Protein AF-A0A699ZJQ8-F1 (afdb_monomer_lite)

pLDDT: mean 82.77, std 17.45, range [32.41, 97.81]

Organism: Haematococcus lacustris (NCBI:txid44745)

Radius of gyration: 22.15 Å; chains: 1; bounding box: 78×39×48 Å

Sequence (218 aa):
MAQAPHQRPQRAAPWWLVHRSSVTLGTNDLALHVHRYLSTQFPYWNRRQGRDHIFLFTHDEGACWVPRVLTNAVWLTHWGRTELNHTSNTAFEGDNYNEDSKCSRMPDGWRHHITGHACYDPVKDLVVPSHKTIDQYSHSPLMGEAPKERDIFFFFRLKLSSQSAWQSGRGIRQAVYKLVQENNFKEKYNILVGDGGEVPGSYSELLSRSLFCLWQYC

Secondary structure (DSSP, 8-state):
--PPP---------SS--BTTBHHHHHHHHHHHHHHHHHHH-HHHHHHTTTT-EEEE-STTTTTTS-GGGTTSEEEESS----SS-----SSGGG-TT----BTTBTT-SGGGGTTS-S--TTT-EE------GGGGTT-GGGTPPPPP--BSEEEE---S-HHHHHTTTTHHHHHHHHHHHTTHHHHH-EEEE-TTTS-S-HHHHHHTBS---TT--

Foldseek 3Di:
DDDDDPDDPPPPDPPQPLPVQANLQSVQVVLVVVLVCCVPVHCVCVVQVALPPEDEFEQVLWQQSHFPSNVNHAYETQDWFFDQDDFDLDPDRNHGLNDQDADPVRNVGRNVRRHGGTSDDPVGYDNDARDDDVVLQCCPVVVVHDQDAQQAQAEDADDDDDPSVCRNPVCPLVVVVVVCVVVVCCVVPVYHRYHCVRDPDGNNVRVSNYPDDDGHSD

Structure (mmCIF, N/CA/C/O backbone):
data_AF-A0A699ZJQ8-F1
#
_entry.id   AF-A0A699ZJQ8-F1
#
loop_
_atom_site.group_PDB
_atom_site.id
_atom_site.type_symbol
_atom_site.label_atom_id
_atom_site.label_alt_id
_atom_site.label_comp_id
_atom_site.label_asym_id
_atom_site.label_entity_id
_atom_site.label_seq_id
_atom_site.pdbx_PDB_ins_code
_atom_site.Cartn_x
_atom_site.Cartn_y
_atom_site.Cartn_z
_atom_site.occupancy
_atom_site.B_iso_or_equiv
_atom_site.auth_seq_id
_atom_site.auth_comp_id
_atom_site.auth_asym_id
_atom_site.auth_atom_id
_atom_site.pdbx_PDB_model_num
ATOM 1 N N . MET A 1 1 ? 54.328 18.998 15.719 1.00 39.22 1 MET A N 1
ATOM 2 C CA . MET A 1 1 ? 53.396 17.852 15.776 1.00 39.22 1 MET A CA 1
ATOM 3 C C . MET A 1 1 ? 51.979 18.391 15.705 1.00 39.22 1 MET A C 1
ATOM 5 O O . MET A 1 1 ? 51.505 18.941 16.686 1.00 39.22 1 MET A O 1
ATOM 9 N N . ALA A 1 2 ? 51.336 18.295 14.546 1.00 33.16 2 ALA A N 1
ATOM 10 C CA . ALA A 1 2 ? 49.906 18.545 14.401 1.00 33.16 2 ALA A CA 1
ATOM 11 C C . ALA A 1 2 ? 49.344 17.346 13.634 1.00 33.16 2 ALA A C 1
ATOM 13 O O . ALA A 1 2 ? 49.696 17.131 12.476 1.00 33.16 2 ALA A O 1
ATOM 14 N N . GLN A 1 3 ? 48.587 16.498 14.328 1.00 33.25 3 GLN A N 1
ATOM 15 C CA . GLN A 1 3 ? 47.932 15.341 13.727 1.00 33.25 3 GLN A CA 1
ATOM 16 C C . GLN A 1 3 ? 46.825 15.843 12.798 1.00 33.25 3 GLN A C 1
ATOM 18 O O . GLN A 1 3 ? 45.945 16.593 13.220 1.00 33.25 3 GLN A O 1
ATOM 23 N N . ALA A 1 4 ? 46.892 15.442 11.529 1.00 35.22 4 ALA A N 1
ATOM 24 C CA . ALA A 1 4 ? 45.813 15.656 10.577 1.00 35.22 4 ALA A CA 1
ATOM 25 C C . ALA A 1 4 ? 44.532 14.966 11.088 1.00 35.22 4 ALA A C 1
ATOM 27 O O . ALA A 1 4 ? 44.616 13.871 11.655 1.00 35.22 4 ALA A O 1
ATOM 28 N N . PRO A 1 5 ? 43.347 15.572 10.909 1.00 36.81 5 PRO A N 1
ATOM 29 C CA . PRO A 1 5 ? 42.112 14.986 11.397 1.00 36.81 5 PRO A CA 1
ATOM 30 C C . PRO A 1 5 ? 41.838 13.676 10.656 1.00 36.81 5 PRO A C 1
ATOM 32 O O . PRO A 1 5 ? 41.757 13.643 9.428 1.00 36.81 5 PRO A O 1
ATOM 35 N N . HIS A 1 6 ? 41.684 12.595 11.422 1.00 36.00 6 HIS A N 1
ATOM 36 C CA . HIS A 1 6 ? 41.215 11.304 10.933 1.00 36.00 6 HIS A CA 1
ATOM 37 C C . HIS A 1 6 ? 39.873 11.493 10.213 1.00 36.00 6 HIS A C 1
ATOM 39 O O . HIS A 1 6 ? 38.826 11.660 10.844 1.00 36.00 6 HIS A O 1
ATOM 45 N N . GLN A 1 7 ? 39.892 11.451 8.880 1.00 37.19 7 GLN A N 1
ATOM 46 C CA . GLN A 1 7 ? 38.678 11.256 8.100 1.00 37.19 7 GLN A CA 1
ATOM 47 C C . GLN A 1 7 ? 38.104 9.896 8.495 1.00 37.19 7 GLN A C 1
ATOM 49 O O . GLN A 1 7 ? 38.732 8.856 8.290 1.00 37.19 7 GLN A O 1
ATOM 54 N N . ARG A 1 8 ? 36.916 9.899 9.112 1.00 34.03 8 ARG A N 1
ATOM 55 C CA . ARG A 1 8 ? 36.165 8.658 9.319 1.00 34.03 8 ARG A CA 1
ATOM 56 C C . ARG A 1 8 ? 35.933 8.036 7.942 1.00 34.03 8 ARG A C 1
ATOM 58 O O . ARG A 1 8 ? 35.509 8.766 7.043 1.00 34.03 8 ARG A O 1
ATOM 65 N N . PRO A 1 9 ? 36.164 6.725 7.770 1.00 32.41 9 PRO A N 1
ATOM 66 C CA . PRO A 1 9 ? 35.836 6.069 6.520 1.00 32.41 9 PRO A CA 1
ATOM 67 C C . PRO A 1 9 ? 34.355 6.315 6.246 1.00 32.41 9 PRO A C 1
ATOM 69 O O . PRO A 1 9 ? 33.504 6.068 7.109 1.00 32.41 9 PRO A O 1
ATOM 72 N N . GLN A 1 10 ? 34.060 6.861 5.065 1.00 36.25 10 GLN A N 1
ATOM 73 C CA . GLN A 1 10 ? 32.706 6.900 4.539 1.00 36.25 10 GLN A CA 1
ATOM 74 C C . GLN A 1 10 ? 32.213 5.455 4.562 1.00 36.25 10 GLN A C 1
ATOM 76 O O . GLN A 1 10 ? 32.699 4.618 3.805 1.00 36.25 10 GLN A O 1
ATOM 81 N N . ARG A 1 11 ? 31.313 5.129 5.496 1.00 35.31 11 ARG A N 1
ATOM 82 C CA . ARG A 1 11 ? 30.626 3.841 5.463 1.00 35.31 11 ARG A CA 1
ATOM 83 C C . ARG A 1 11 ? 29.941 3.796 4.106 1.00 35.31 11 ARG A C 1
ATOM 85 O O . ARG A 1 11 ? 29.079 4.638 3.852 1.00 35.31 11 ARG A O 1
ATOM 92 N N . ALA A 1 12 ? 30.382 2.882 3.245 1.00 35.94 12 ALA A N 1
ATOM 93 C CA . ALA A 1 12 ? 29.710 2.582 1.996 1.00 35.94 12 ALA A CA 1
ATOM 94 C C . ALA A 1 12 ? 28.224 2.425 2.325 1.00 35.94 12 ALA A C 1
ATOM 96 O O . ALA A 1 12 ? 27.852 1.576 3.141 1.00 35.94 12 ALA A O 1
ATOM 97 N N . ALA A 1 13 ? 27.400 3.326 1.791 1.00 39.00 13 ALA A N 1
ATOM 98 C CA . ALA A 1 13 ? 25.965 3.170 1.896 1.00 39.00 13 ALA A CA 1
ATOM 99 C C . ALA A 1 13 ? 25.627 1.794 1.297 1.00 39.00 13 ALA A C 1
ATOM 101 O O . ALA A 1 13 ? 26.216 1.428 0.273 1.00 39.00 13 ALA A O 1
ATOM 102 N N . PRO A 1 14 ? 24.755 1.002 1.936 1.00 42.53 14 PRO A N 1
ATOM 103 C CA . PRO A 1 14 ? 24.331 -0.259 1.358 1.00 42.53 14 PRO A CA 1
ATOM 104 C C . PRO A 1 14 ? 23.761 -0.022 -0.048 1.00 42.53 14 PRO A C 1
ATOM 106 O O . PRO A 1 14 ? 23.295 1.067 -0.371 1.00 42.53 14 PRO A O 1
ATOM 109 N N . TRP A 1 15 ? 23.840 -1.048 -0.889 1.00 48.53 15 TRP A N 1
ATOM 110 C CA . TRP A 1 15 ? 23.564 -1.067 -2.335 1.00 48.53 15 TRP A CA 1
ATOM 111 C C . TRP A 1 15 ? 22.165 -0.580 -2.767 1.00 48.53 15 TRP A C 1
ATOM 113 O O . TRP A 1 15 ? 21.882 -0.516 -3.961 1.00 48.53 15 TRP A O 1
ATOM 123 N N . TRP A 1 16 ? 21.301 -0.200 -1.828 1.00 47.84 16 TRP A N 1
ATOM 124 C CA . TRP A 1 16 ? 20.111 0.598 -2.073 1.00 47.84 16 TRP A CA 1
ATOM 125 C C . TRP A 1 16 ? 20.448 2.079 -1.847 1.00 47.84 16 TRP A C 1
ATOM 127 O O . TRP A 1 16 ? 20.499 2.583 -0.724 1.00 47.84 16 TRP A O 1
ATOM 137 N N . LEU A 1 17 ? 20.696 2.797 -2.943 1.00 48.03 17 LEU A N 1
ATOM 138 C CA . LEU A 1 17 ? 20.774 4.255 -2.950 1.00 48.03 17 LEU A CA 1
ATOM 139 C C . LEU A 1 17 ? 19.415 4.814 -2.513 1.00 48.03 17 LEU A C 1
ATOM 141 O O . LEU A 1 17 ? 18.541 5.073 -3.336 1.00 48.03 17 LEU A O 1
ATOM 145 N N . VAL A 1 18 ? 19.226 5.010 -1.207 1.00 48.75 18 VAL A N 1
ATOM 146 C CA . VAL A 1 18 ? 18.176 5.903 -0.723 1.00 48.75 18 VAL A CA 1
ATOM 147 C C . VAL A 1 18 ? 18.586 7.282 -1.210 1.00 48.75 18 VAL A C 1
ATOM 149 O O . VAL A 1 18 ? 19.486 7.913 -0.646 1.00 48.75 18 VAL A O 1
ATOM 152 N N . HIS A 1 19 ? 17.972 7.733 -2.300 1.00 52.81 19 HIS A N 1
ATOM 153 C CA . HIS A 1 19 ? 17.977 9.143 -2.632 1.00 52.81 19 HIS A CA 1
ATOM 154 C C . HIS A 1 19 ? 17.412 9.855 -1.410 1.00 52.81 19 HIS A C 1
ATOM 156 O O . HIS A 1 19 ? 16.229 9.740 -1.116 1.00 52.81 19 HIS A O 1
ATOM 162 N N . ARG A 1 20 ? 18.287 10.513 -0.634 1.00 51.66 20 ARG A N 1
ATOM 163 C CA . ARG A 1 20 ? 17.938 11.054 0.692 1.00 51.66 20 ARG A CA 1
ATOM 164 C C . ARG A 1 20 ? 16.746 12.015 0.658 1.00 51.66 20 ARG A C 1
ATOM 166 O O . ARG A 1 20 ? 16.171 12.266 1.707 1.00 51.66 20 ARG A O 1
ATOM 173 N N . SER A 1 21 ? 16.409 12.541 -0.518 1.00 63.09 21 SER A N 1
ATOM 174 C CA . SER A 1 21 ? 15.273 13.425 -0.759 1.00 63.09 21 SER A CA 1
ATOM 175 C C . SER A 1 21 ? 14.013 12.732 -1.299 1.00 63.09 21 SER A C 1
ATOM 177 O O . SER A 1 21 ? 12.948 13.310 -1.165 1.00 63.09 21 SER A O 1
ATOM 179 N N . SER A 1 22 ? 14.092 11.534 -1.898 1.00 81.81 22 SER A N 1
ATOM 180 C CA . SER A 1 22 ? 12.931 10.850 -2.499 1.00 81.81 22 SER A CA 1
ATOM 181 C C . SER A 1 22 ? 13.040 9.325 -2.380 1.00 81.81 22 SER A C 1
ATOM 183 O O . SER A 1 22 ? 13.855 8.674 -3.044 1.00 81.81 22 SER A O 1
ATOM 185 N N . VAL A 1 23 ? 12.182 8.753 -1.534 1.00 85.06 23 VAL A N 1
ATOM 186 C CA . VAL A 1 23 ? 12.020 7.306 -1.324 1.00 85.06 23 VAL A CA 1
ATOM 187 C C . VAL A 1 23 ? 11.413 6.656 -2.566 1.00 85.06 23 VAL A C 1
ATOM 189 O O . VAL A 1 23 ? 11.835 5.568 -2.970 1.00 85.06 23 VAL A O 1
ATOM 192 N N . THR A 1 24 ? 10.468 7.335 -3.216 1.00 89.06 24 THR A N 1
ATOM 193 C CA . THR A 1 24 ? 9.776 6.835 -4.410 1.00 89.06 24 THR A CA 1
ATOM 194 C C . THR A 1 24 ? 10.710 6.688 -5.602 1.00 89.06 24 THR A C 1
ATOM 196 O O . THR A 1 24 ? 10.707 5.629 -6.229 1.00 89.06 24 THR A O 1
ATOM 199 N N . LEU A 1 25 ? 11.587 7.664 -5.862 1.00 89.38 25 LEU A N 1
ATOM 200 C CA . LEU A 1 25 ? 12.603 7.554 -6.913 1.00 89.38 25 LEU A CA 1
ATOM 201 C C . LEU A 1 25 ? 13.544 6.372 -6.653 1.00 89.38 25 LEU A C 1
ATOM 203 O O . LEU A 1 25 ? 13.761 5.550 -7.543 1.00 89.38 25 LEU A O 1
ATOM 207 N N . GLY A 1 26 ? 14.084 6.254 -5.433 1.00 88.06 26 GLY A N 1
ATOM 208 C CA . GLY A 1 26 ? 15.000 5.161 -5.084 1.00 88.06 26 GLY A CA 1
ATOM 209 C C . GLY A 1 26 ? 14.352 3.780 -5.238 1.00 88.06 26 GLY A C 1
ATOM 210 O O . GLY A 1 26 ? 14.961 2.850 -5.769 1.00 88.06 26 GLY A O 1
ATOM 211 N N . THR A 1 27 ? 13.088 3.656 -4.833 1.00 88.94 27 THR A N 1
ATOM 212 C CA . THR A 1 27 ? 12.343 2.395 -4.938 1.00 88.94 27 THR A CA 1
ATOM 213 C C . THR A 1 27 ? 11.938 2.089 -6.385 1.00 88.94 27 THR A C 1
ATOM 215 O O . THR A 1 27 ? 11.961 0.928 -6.798 1.00 88.94 27 THR A O 1
ATOM 218 N N . ASN A 1 28 ? 11.638 3.110 -7.193 1.00 92.38 28 ASN A N 1
ATOM 219 C CA . ASN A 1 28 ? 11.398 2.963 -8.627 1.00 92.38 28 ASN A CA 1
ATOM 220 C C . ASN A 1 28 ? 12.660 2.474 -9.366 1.00 92.38 28 ASN A C 1
ATOM 222 O O . ASN A 1 28 ? 12.579 1.507 -10.124 1.00 92.38 28 ASN A O 1
ATOM 226 N N . ASP A 1 29 ? 13.834 3.056 -9.084 1.00 91.31 29 ASP A N 1
ATOM 227 C CA . ASP A 1 29 ? 15.117 2.593 -9.641 1.00 91.31 29 ASP A CA 1
ATOM 228 C C . ASP A 1 29 ? 15.393 1.134 -9.256 1.00 91.31 29 ASP A C 1
ATOM 230 O O . ASP A 1 29 ? 15.749 0.323 -10.114 1.00 91.31 29 ASP A O 1
ATOM 234 N N . LEU A 1 30 ? 15.157 0.752 -7.996 1.00 91.69 30 LEU A N 1
ATOM 235 C CA . LEU A 1 30 ? 15.266 -0.644 -7.568 1.00 91.69 30 LEU A CA 1
ATOM 236 C C . LEU A 1 30 ? 14.326 -1.560 -8.369 1.00 91.69 30 LEU A C 1
ATOM 238 O O . LEU A 1 30 ? 14.759 -2.596 -8.873 1.00 91.69 30 LEU A O 1
ATOM 242 N N . ALA A 1 31 ? 13.060 -1.176 -8.535 1.00 94.38 31 ALA A N 1
ATOM 243 C CA . ALA A 1 31 ? 12.077 -1.952 -9.287 1.00 94.38 31 ALA A CA 1
ATOM 244 C C . ALA A 1 31 ? 12.478 -2.131 -10.766 1.00 94.38 31 ALA A C 1
ATOM 246 O O . ALA A 1 31 ? 12.353 -3.229 -11.316 1.00 94.38 31 ALA A O 1
ATOM 247 N N . LEU A 1 32 ? 13.034 -1.093 -11.399 1.00 94.94 32 LEU A N 1
ATOM 248 C CA . LEU A 1 32 ? 13.572 -1.164 -12.761 1.00 94.94 32 LEU A CA 1
ATOM 249 C C . LEU A 1 32 ? 14.774 -2.115 -12.866 1.00 94.94 32 LEU A C 1
ATOM 251 O O . LEU A 1 32 ? 14.885 -2.868 -13.839 1.00 94.94 32 LEU A O 1
ATOM 255 N N . HIS A 1 33 ? 15.656 -2.136 -11.864 1.00 94.38 33 HIS A N 1
ATOM 256 C CA . HIS A 1 33 ? 16.754 -3.103 -11.809 1.00 94.38 33 HIS A CA 1
ATOM 257 C C . HIS A 1 33 ? 16.270 -4.532 -11.627 1.00 94.38 33 HIS A C 1
ATOM 259 O O . HIS A 1 33 ? 16.769 -5.423 -12.311 1.00 94.38 33 HIS A O 1
ATOM 265 N N . VAL A 1 34 ? 15.299 -4.751 -10.738 1.00 95.31 34 VAL A N 1
ATOM 266 C CA . VAL A 1 34 ? 14.683 -6.065 -10.530 1.00 95.31 34 VAL A CA 1
ATOM 267 C C . VAL A 1 34 ? 14.063 -6.551 -11.837 1.00 95.31 34 VAL A C 1
ATOM 269 O O . VAL A 1 34 ? 14.366 -7.659 -12.271 1.00 95.31 34 VAL A O 1
ATOM 272 N N . HIS A 1 35 ? 13.294 -5.705 -12.528 1.00 96.31 35 HIS A N 1
ATOM 273 C CA . HIS A 1 35 ? 12.761 -6.011 -13.855 1.00 96.31 35 HIS A CA 1
ATOM 274 C C . HIS A 1 35 ? 13.865 -6.409 -14.848 1.00 96.31 35 HIS A C 1
ATOM 276 O O . HIS A 1 35 ? 13.773 -7.447 -15.507 1.00 96.31 35 HIS A O 1
ATOM 282 N N . ARG A 1 36 ? 14.937 -5.611 -14.953 1.00 96.12 36 ARG A N 1
ATOM 283 C CA . ARG A 1 36 ? 16.067 -5.897 -15.851 1.00 96.12 36 ARG A CA 1
ATOM 284 C C . ARG A 1 36 ? 16.756 -7.215 -15.500 1.00 96.12 36 ARG A C 1
ATOM 286 O O . ARG A 1 36 ? 17.111 -7.981 -16.390 1.00 96.12 36 ARG A O 1
ATOM 293 N N . TYR A 1 37 ? 16.960 -7.488 -14.220 1.00 96.06 37 TYR A N 1
ATOM 294 C CA . TYR A 1 37 ? 17.565 -8.731 -13.763 1.00 96.06 37 TYR A CA 1
ATOM 295 C C . TYR A 1 37 ? 16.671 -9.930 -14.104 1.00 96.06 37 TYR A C 1
ATOM 297 O O . TYR A 1 37 ? 17.129 -10.865 -14.754 1.00 96.06 37 TYR A O 1
ATOM 305 N N . LEU A 1 38 ? 15.375 -9.863 -13.782 1.00 95.69 38 LEU A N 1
ATOM 306 C CA . LEU A 1 38 ? 14.412 -10.928 -14.078 1.00 95.69 38 LEU A CA 1
ATOM 307 C C . LEU A 1 38 ? 14.288 -11.208 -15.579 1.00 95.69 38 LEU A C 1
ATOM 309 O O . LEU A 1 38 ? 14.292 -12.365 -15.983 1.00 95.69 38 LEU A O 1
ATOM 313 N N . SER A 1 39 ? 14.222 -10.159 -16.401 1.00 96.31 39 SER A N 1
ATOM 314 C CA . SER A 1 39 ? 14.096 -10.271 -17.861 1.00 96.31 39 SER A CA 1
ATOM 315 C C . SER A 1 39 ? 15.370 -10.726 -18.577 1.00 96.31 39 SER A C 1
ATOM 317 O O . SER A 1 39 ? 15.282 -11.191 -19.712 1.00 96.31 39 SER A O 1
ATOM 319 N N . THR A 1 40 ? 16.546 -10.614 -17.952 1.00 97.31 40 THR A N 1
ATOM 320 C CA . THR A 1 40 ? 17.822 -11.015 -18.575 1.00 97.31 40 THR A CA 1
ATOM 321 C C . THR A 1 40 ? 18.373 -12.331 -18.044 1.00 97.31 40 THR A C 1
ATOM 323 O O . THR A 1 40 ? 19.006 -13.059 -18.801 1.00 97.31 40 THR A O 1
ATOM 326 N N . GLN A 1 41 ? 18.149 -12.646 -16.767 1.00 97.62 41 GLN A N 1
ATOM 327 C CA . GLN A 1 41 ? 18.721 -13.834 -16.126 1.00 97.62 41 GLN A CA 1
ATOM 328 C C . GLN A 1 41 ? 17.784 -15.040 -16.151 1.00 97.62 41 GLN A C 1
ATOM 330 O O . GLN A 1 41 ? 18.252 -16.175 -16.087 1.00 97.62 41 GLN A O 1
ATOM 335 N N . PHE A 1 42 ? 16.469 -14.820 -16.253 1.00 95.38 42 PHE A N 1
ATOM 336 C CA . PHE A 1 42 ? 15.480 -15.891 -16.196 1.00 95.38 42 PHE A CA 1
ATOM 337 C C . PHE A 1 42 ? 14.501 -15.826 -17.374 1.00 95.38 42 PHE A C 1
ATOM 339 O O . PHE A 1 42 ? 14.116 -14.746 -17.821 1.00 95.38 42 PHE A O 1
ATOM 346 N N . PRO A 1 43 ? 14.018 -16.979 -17.868 1.00 95.12 43 PRO A N 1
ATOM 347 C CA . PRO A 1 43 ? 13.079 -17.006 -18.987 1.00 95.12 43 PRO A CA 1
ATOM 348 C C . PRO A 1 43 ? 11.652 -16.617 -18.574 1.00 95.12 43 PRO A C 1
ATOM 350 O O . PRO A 1 43 ? 10.822 -16.311 -19.430 1.00 95.12 43 PRO A O 1
ATOM 353 N N . TYR A 1 44 ? 11.337 -16.660 -17.276 1.00 94.00 44 TYR A N 1
ATOM 354 C CA . TYR A 1 44 ? 9.965 -16.580 -16.772 1.00 94.00 44 TYR A CA 1
ATOM 355 C C . TYR A 1 44 ? 9.309 -15.238 -17.077 1.00 94.00 44 TYR A C 1
ATOM 357 O O . TYR A 1 44 ? 8.181 -15.219 -17.572 1.00 94.00 44 TYR A O 1
ATOM 365 N N . TRP A 1 45 ? 10.038 -14.136 -16.873 1.00 96.12 45 TRP A N 1
ATOM 366 C CA . TRP A 1 45 ? 9.528 -12.806 -17.182 1.00 96.12 45 TRP A CA 1
ATOM 367 C C . TRP A 1 45 ? 9.139 -12.696 -18.656 1.00 96.12 45 TRP A C 1
ATOM 369 O O . TRP A 1 45 ? 7.990 -12.400 -18.968 1.00 96.12 45 TRP A O 1
ATOM 379 N N . ASN A 1 46 ? 10.060 -13.016 -19.570 1.00 95.75 46 ASN A N 1
ATOM 380 C CA . ASN A 1 46 ? 9.836 -12.873 -21.013 1.00 95.75 46 ASN A CA 1
ATOM 381 C C . ASN A 1 46 ? 8.773 -13.842 -21.549 1.00 95.75 46 ASN A C 1
ATOM 383 O O . ASN A 1 46 ? 8.057 -13.505 -22.489 1.00 95.75 46 ASN A O 1
ATOM 387 N N . ARG A 1 47 ? 8.610 -15.019 -20.930 1.00 96.38 47 ARG A N 1
ATOM 388 C CA . ARG A 1 47 ? 7.608 -16.024 -21.321 1.00 96.38 47 ARG A CA 1
ATOM 389 C C . ARG A 1 47 ? 6.172 -15.508 -21.208 1.00 96.38 47 ARG A C 1
ATOM 391 O O . ARG A 1 47 ? 5.327 -15.875 -22.022 1.00 96.38 47 ARG A O 1
ATOM 398 N N . ARG A 1 48 ? 5.868 -14.714 -20.177 1.00 96.19 48 ARG A N 1
ATOM 399 C CA . ARG A 1 48 ? 4.505 -14.215 -19.894 1.00 96.19 48 ARG A CA 1
ATOM 400 C C . ARG A 1 48 ? 4.420 -12.698 -19.766 1.00 96.19 48 ARG A C 1
ATOM 402 O O . ARG A 1 48 ? 3.353 -12.185 -19.438 1.00 96.19 48 ARG A O 1
ATOM 409 N N . GLN A 1 49 ? 5.512 -11.994 -20.047 1.00 95.62 49 GLN A N 1
ATOM 410 C CA . GLN A 1 49 ? 5.654 -10.547 -19.884 1.00 95.62 49 GLN A CA 1
ATOM 411 C C . GLN A 1 49 ? 5.255 -10.080 -18.476 1.00 95.62 49 GLN A C 1
ATOM 413 O O . GLN A 1 49 ? 4.567 -9.077 -18.335 1.00 95.62 49 GLN A O 1
ATOM 418 N N . GLY A 1 50 ? 5.619 -10.851 -17.448 1.00 95.69 50 GLY A N 1
ATOM 419 C CA . GLY A 1 50 ? 5.335 -10.528 -16.047 1.00 95.69 50 GLY A CA 1
ATOM 420 C C . GLY A 1 50 ? 3.957 -10.939 -15.516 1.00 95.69 50 GLY A C 1
ATOM 421 O O . GLY A 1 50 ? 3.764 -10.871 -14.310 1.00 95.69 50 GLY A O 1
ATOM 422 N N . ARG A 1 51 ? 3.016 -11.432 -16.341 1.00 96.38 51 ARG A N 1
ATOM 423 C CA . ARG A 1 51 ? 1.655 -11.810 -15.877 1.00 96.38 51 ARG A CA 1
ATOM 424 C C . ARG A 1 51 ? 1.605 -12.929 -14.831 1.00 96.38 51 ARG A C 1
ATOM 426 O O . ARG A 1 51 ? 0.587 -13.112 -14.179 1.00 96.38 51 ARG A O 1
ATOM 433 N N . ASP A 1 52 ? 2.674 -13.708 -14.715 1.00 95.88 52 ASP A N 1
ATOM 434 C CA . ASP A 1 52 ? 2.860 -14.767 -13.718 1.00 95.88 52 ASP A CA 1
ATOM 435 C C . ASP A 1 52 ? 3.728 -14.325 -12.524 1.00 95.88 52 ASP A C 1
ATOM 437 O O . ASP A 1 52 ? 4.141 -15.162 -11.726 1.00 95.88 52 ASP A O 1
ATOM 441 N N . HIS A 1 53 ? 4.015 -13.026 -12.397 1.00 97.12 53 HIS A N 1
ATOM 442 C CA . HIS A 1 53 ? 4.801 -12.456 -11.305 1.00 97.12 53 HIS A CA 1
ATOM 443 C C . HIS A 1 53 ? 3.914 -11.630 -10.372 1.00 97.12 53 HIS A C 1
ATOM 445 O O . HIS A 1 53 ? 2.976 -10.963 -10.811 1.00 97.12 53 HIS A O 1
ATOM 451 N N . ILE A 1 54 ? 4.249 -11.660 -9.082 1.00 97.12 54 ILE A N 1
ATOM 452 C CA . ILE A 1 54 ? 3.559 -10.922 -8.025 1.00 97.12 54 ILE A CA 1
ATOM 453 C C . ILE A 1 54 ? 4.564 -9.978 -7.365 1.00 97.12 54 ILE A C 1
ATOM 455 O O . ILE A 1 54 ? 5.663 -10.401 -7.007 1.00 97.12 54 ILE A O 1
ATOM 459 N N . PHE A 1 55 ? 4.181 -8.716 -7.184 1.00 95.88 55 PHE A N 1
ATOM 460 C CA . PHE A 1 55 ? 4.969 -7.719 -6.456 1.00 95.88 55 PHE A CA 1
ATOM 461 C C . PHE A 1 55 ? 4.171 -7.143 -5.296 1.00 95.88 55 PHE A C 1
ATOM 463 O O . PHE A 1 55 ? 2.962 -6.952 -5.398 1.00 95.88 55 PHE A O 1
ATOM 470 N N . LEU A 1 56 ? 4.867 -6.834 -4.204 1.00 93.00 56 LEU A N 1
ATOM 471 C CA . LEU A 1 56 ? 4.294 -6.170 -3.041 1.00 93.00 56 LEU A CA 1
ATOM 472 C C . LEU A 1 56 ? 4.644 -4.679 -3.066 1.00 93.00 56 LEU A C 1
ATOM 474 O O . LEU A 1 56 ? 5.820 -4.318 -3.032 1.00 93.00 56 LEU A O 1
ATOM 478 N N . PHE A 1 57 ? 3.621 -3.827 -3.080 1.00 91.88 57 PHE A N 1
ATOM 479 C CA . PHE A 1 57 ? 3.747 -2.372 -3.101 1.00 91.88 57 PHE A CA 1
ATOM 480 C C . PHE A 1 57 ? 2.889 -1.740 -2.000 1.00 91.88 57 PHE A C 1
ATOM 482 O O . PHE A 1 57 ? 1.711 -1.427 -2.186 1.00 91.88 57 PHE A O 1
ATOM 489 N N . THR A 1 58 ? 3.514 -1.551 -0.838 1.00 86.62 58 THR A N 1
ATOM 490 C CA . THR A 1 58 ? 2.885 -1.075 0.410 1.00 86.62 58 THR A CA 1
ATOM 491 C C . THR A 1 58 ? 3.390 0.299 0.853 1.00 86.62 58 THR A C 1
ATOM 493 O O . THR A 1 58 ? 3.333 0.629 2.036 1.00 86.62 58 THR A O 1
ATOM 496 N N . HIS A 1 59 ? 3.931 1.082 -0.080 1.00 87.94 59 HIS A N 1
ATOM 497 C CA . HIS A 1 59 ? 4.159 2.521 0.101 1.00 87.94 59 HIS A CA 1
ATOM 498 C C . HIS A 1 59 ? 2.865 3.202 0.559 1.00 87.94 59 HIS A C 1
ATOM 500 O O . HIS A 1 59 ? 1.814 2.680 0.235 1.00 87.94 59 HIS A O 1
ATOM 506 N N . ASP A 1 60 ? 2.875 4.341 1.248 1.00 82.44 60 ASP A N 1
ATOM 507 C CA . ASP A 1 60 ? 1.649 4.939 1.813 1.00 82.44 60 ASP A CA 1
ATOM 508 C C . ASP A 1 60 ? 0.534 5.191 0.767 1.00 82.44 60 ASP A C 1
ATOM 510 O O . ASP A 1 60 ? -0.642 4.929 1.031 1.00 82.44 60 ASP A O 1
ATOM 514 N N . GLU A 1 61 ? 0.929 5.581 -0.446 1.00 88.06 61 GLU A N 1
ATOM 515 C CA . GLU A 1 61 ? 0.103 5.744 -1.645 1.00 88.06 61 GLU A CA 1
ATOM 516 C C . GLU A 1 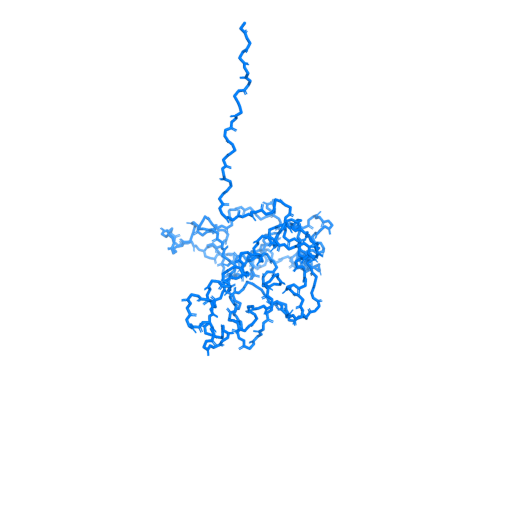61 ? 0.163 4.543 -2.611 1.00 88.06 61 GLU A C 1
ATOM 518 O O . GLU A 1 61 ? -0.220 4.630 -3.775 1.00 88.06 61 GLU A O 1
ATOM 523 N N . GLY A 1 62 ? 0.502 3.355 -2.118 1.00 90.25 62 GLY A N 1
ATOM 524 C CA . GLY A 1 62 ? 0.282 2.068 -2.789 1.00 90.25 62 GLY A CA 1
ATOM 525 C C . GLY A 1 62 ? 1.182 1.883 -4.003 1.00 90.25 62 GLY A C 1
ATOM 526 O O . GLY A 1 62 ? 2.372 2.187 -3.938 1.00 90.25 62 GLY A O 1
ATOM 527 N N . ALA A 1 63 ? 0.632 1.387 -5.112 1.00 94.06 63 ALA A N 1
ATOM 528 C CA . ALA A 1 63 ? 1.391 1.134 -6.339 1.00 94.06 63 ALA A CA 1
ATOM 529 C C . ALA A 1 63 ? 1.440 2.328 -7.324 1.00 94.06 63 ALA A C 1
ATOM 531 O O . ALA A 1 63 ? 1.832 2.163 -8.476 1.00 94.06 63 ALA A O 1
ATOM 532 N N . CYS A 1 64 ? 1.098 3.551 -6.896 1.00 93.25 64 CYS A N 1
ATOM 533 C CA . CYS A 1 64 ? 1.098 4.730 -7.778 1.00 93.25 64 CYS A CA 1
ATOM 534 C C . CYS A 1 64 ? 2.479 5.091 -8.365 1.00 93.25 64 CYS A C 1
ATOM 536 O O . CYS A 1 64 ? 2.561 5.679 -9.434 1.00 93.25 64 CYS A O 1
ATOM 538 N N . TRP A 1 65 ? 3.578 4.768 -7.685 1.00 92.94 65 TRP A N 1
ATOM 539 C CA .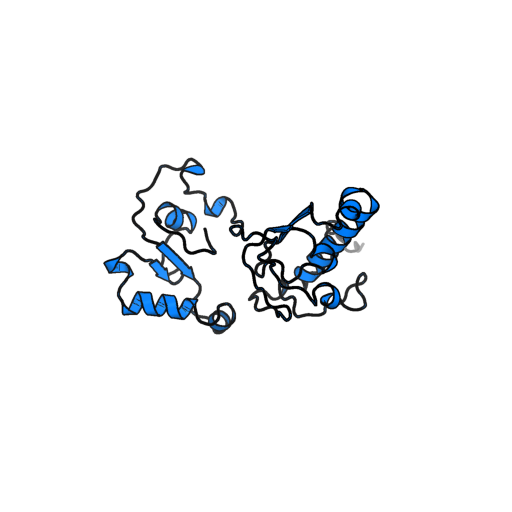 TRP A 1 65 ? 4.946 5.091 -8.127 1.00 92.94 65 TRP A CA 1
ATOM 540 C C . TRP A 1 65 ? 5.630 3.923 -8.858 1.00 92.94 65 TRP A C 1
ATOM 542 O O . TRP A 1 65 ? 6.821 3.996 -9.175 1.00 92.94 65 TRP A O 1
ATOM 552 N N . VAL A 1 66 ? 4.918 2.818 -9.088 1.00 94.50 66 VAL A N 1
ATOM 553 C CA . VAL A 1 66 ? 5.479 1.611 -9.707 1.00 94.50 66 VAL A CA 1
ATOM 554 C C . VAL A 1 66 ? 5.822 1.898 -11.167 1.00 94.50 66 VAL A C 1
ATOM 556 O O . VAL A 1 66 ? 5.044 2.545 -11.853 1.00 94.50 66 VAL A O 1
ATOM 559 N N . PRO A 1 67 ? 6.974 1.451 -11.691 1.00 95.50 67 PRO A N 1
ATOM 560 C CA . PRO A 1 67 ? 7.305 1.701 -13.086 1.00 95.50 67 PRO A CA 1
ATOM 561 C C . PRO A 1 67 ? 6.384 0.915 -14.030 1.00 95.50 67 PRO A C 1
ATOM 563 O O . PRO A 1 67 ? 6.122 -0.272 -13.826 1.00 95.50 67 PRO A O 1
ATOM 566 N N . ARG A 1 68 ? 5.990 1.544 -15.143 1.00 95.81 68 ARG A N 1
ATOM 567 C CA . ARG A 1 68 ? 5.083 1.001 -16.166 1.00 95.81 68 ARG A CA 1
ATOM 568 C C . ARG A 1 68 ? 5.514 -0.368 -16.696 1.00 95.81 68 ARG A C 1
ATOM 570 O O . ARG A 1 68 ? 4.676 -1.167 -17.082 1.00 95.81 68 ARG A O 1
ATOM 577 N N . VAL A 1 69 ? 6.812 -0.673 -16.699 1.00 96.31 69 VAL A N 1
ATOM 578 C CA . VAL A 1 69 ? 7.316 -1.989 -17.136 1.00 96.31 69 VAL A CA 1
ATOM 579 C C . VAL A 1 69 ? 6.791 -3.149 -16.280 1.00 96.31 69 VAL A C 1
ATOM 581 O O . VAL A 1 69 ? 6.813 -4.287 -16.733 1.00 96.31 69 VAL A O 1
ATOM 584 N N . LEU A 1 70 ? 6.299 -2.875 -15.068 1.00 97.12 70 LEU A N 1
ATOM 585 C CA . LEU A 1 70 ? 5.738 -3.864 -14.147 1.00 97.12 70 LEU A CA 1
ATOM 586 C C . LEU A 1 70 ? 4.202 -3.931 -14.171 1.00 97.12 70 LEU A C 1
ATOM 588 O O . LEU A 1 70 ? 3.632 -4.689 -13.390 1.00 97.12 70 LEU A O 1
ATOM 592 N N . THR A 1 71 ? 3.512 -3.189 -15.045 1.00 96.06 71 THR A N 1
ATOM 593 C CA . THR A 1 71 ? 2.034 -3.127 -15.053 1.00 96.06 71 THR A CA 1
ATOM 594 C C . THR A 1 71 ? 1.362 -4.441 -15.401 1.00 96.06 71 THR A C 1
ATOM 596 O O . THR A 1 71 ? 0.250 -4.680 -14.952 1.00 96.06 71 THR A O 1
ATOM 599 N N . ASN A 1 72 ? 2.025 -5.321 -16.149 1.00 96.38 72 ASN A N 1
ATOM 600 C CA . ASN A 1 72 ? 1.483 -6.641 -16.464 1.00 96.38 72 ASN A CA 1
ATOM 601 C C . ASN A 1 72 ? 1.516 -7.614 -15.277 1.00 96.38 72 ASN A C 1
ATOM 603 O O . ASN A 1 72 ? 0.830 -8.632 -15.328 1.00 96.38 72 ASN A O 1
ATOM 607 N N . ALA A 1 73 ? 2.324 -7.344 -14.249 1.00 97.44 73 ALA A N 1
ATOM 608 C CA . ALA A 1 73 ? 2.390 -8.178 -13.057 1.00 97.44 73 ALA A CA 1
ATOM 609 C C . ALA A 1 73 ? 1.177 -7.953 -12.147 1.00 97.44 73 ALA A C 1
ATOM 611 O O . ALA A 1 73 ? 0.503 -6.924 -12.232 1.00 97.44 73 ALA A O 1
ATOM 612 N N . VAL A 1 74 ? 0.920 -8.915 -11.262 1.00 97.81 74 VAL A N 1
ATOM 613 C CA . VAL A 1 74 ? -0.074 -8.782 -10.192 1.00 97.81 74 VAL A CA 1
ATOM 614 C C . VAL A 1 74 ? 0.535 -7.971 -9.057 1.00 97.81 74 VAL A C 1
ATOM 616 O O . VAL A 1 74 ? 1.634 -8.271 -8.580 1.00 97.81 74 VAL A O 1
ATOM 619 N N . TRP A 1 75 ? -0.170 -6.941 -8.610 1.00 96.75 75 TRP A N 1
ATOM 620 C CA . TRP A 1 75 ? 0.255 -6.102 -7.500 1.00 96.75 75 TRP A CA 1
ATOM 621 C C . TRP A 1 75 ? -0.539 -6.436 -6.246 1.00 96.75 75 TRP A C 1
ATOM 623 O O . TRP A 1 75 ? -1.768 -6.450 -6.246 1.00 96.75 75 TRP A O 1
ATOM 633 N N . LEU A 1 76 ? 0.183 -6.673 -5.157 1.00 94.94 76 LEU A N 1
ATOM 634 C CA . LEU A 1 76 ? -0.360 -6.670 -3.809 1.00 94.94 76 LEU A CA 1
ATOM 635 C C . LEU A 1 76 ? -0.155 -5.265 -3.251 1.00 94.94 76 LEU A C 1
ATOM 637 O O . LEU A 1 76 ? 0.982 -4.832 -3.057 1.00 94.94 76 LEU A O 1
ATOM 641 N N . THR A 1 77 ? -1.239 -4.539 -3.012 1.00 92.31 77 THR A N 1
ATOM 642 C CA . THR A 1 77 ? -1.187 -3.167 -2.490 1.00 92.31 77 THR A CA 1
ATOM 643 C C . THR A 1 77 ? -2.184 -2.985 -1.355 1.00 92.31 77 THR A C 1
ATOM 645 O O . THR A 1 77 ? -3.074 -3.804 -1.193 1.00 92.31 77 THR A O 1
ATOM 648 N N . HIS A 1 78 ? -2.049 -1.951 -0.530 1.00 87.88 78 HIS A N 1
ATOM 649 C CA . HIS A 1 78 ? -2.930 -1.732 0.627 1.00 87.88 78 HIS A CA 1
ATOM 650 C C . HIS A 1 78 ? -4.066 -0.739 0.382 1.00 87.88 78 HIS A C 1
ATOM 652 O O . HIS A 1 78 ? -4.887 -0.520 1.270 1.00 87.88 78 HIS A O 1
ATOM 658 N N . TRP A 1 79 ? -4.136 -0.160 -0.817 1.00 84.31 79 TRP A N 1
ATOM 659 C CA . TRP A 1 79 ? -5.270 0.620 -1.320 1.00 84.31 79 TRP A CA 1
ATOM 660 C C . TRP A 1 79 ? -5.175 0.740 -2.852 1.00 84.31 79 TRP A C 1
ATOM 662 O O . TRP A 1 79 ? -4.102 0.531 -3.415 1.00 84.31 79 TRP A O 1
ATOM 672 N N . GLY A 1 80 ? -6.270 1.090 -3.536 1.00 82.00 80 GLY A N 1
ATOM 673 C CA . GLY A 1 80 ? -6.294 1.090 -5.002 1.00 82.00 80 GLY A CA 1
ATOM 674 C C . GLY A 1 80 ? -7.035 2.261 -5.635 1.00 82.00 80 GLY A C 1
ATOM 675 O O . GLY A 1 80 ? -8.263 2.296 -5.644 1.00 82.00 80 GLY A O 1
ATOM 676 N N . ARG A 1 81 ? -6.282 3.198 -6.221 1.00 87.94 81 ARG A N 1
ATOM 677 C CA . ARG A 1 81 ? -6.802 4.285 -7.065 1.00 87.94 81 ARG A CA 1
ATOM 678 C C . ARG A 1 81 ? -6.762 3.862 -8.536 1.00 87.94 81 ARG A C 1
ATOM 680 O O . ARG A 1 81 ? -5.712 3.448 -9.023 1.00 87.94 81 ARG A O 1
ATOM 687 N N . THR A 1 82 ? -7.881 3.995 -9.244 1.00 92.56 82 THR A N 1
ATOM 688 C CA . THR A 1 82 ? -8.044 3.512 -10.632 1.00 92.56 82 THR A CA 1
ATOM 689 C C . THR A 1 82 ? -7.805 4.588 -11.696 1.00 92.56 82 THR A C 1
ATOM 691 O O . THR A 1 82 ? -7.855 4.319 -12.894 1.00 92.56 82 THR A O 1
ATOM 694 N N . GLU A 1 83 ? -7.542 5.825 -11.281 1.00 90.69 83 GLU A N 1
ATOM 695 C CA . GLU A 1 83 ? -7.336 6.951 -12.191 1.00 90.69 83 GLU A CA 1
ATOM 696 C C . GLU A 1 83 ? -5.926 6.937 -12.800 1.00 90.69 83 GLU A C 1
ATOM 698 O O . GLU A 1 83 ? -4.936 6.818 -12.082 1.00 90.69 83 GLU A O 1
ATOM 703 N N . LEU A 1 84 ? -5.832 7.125 -14.121 1.00 91.31 84 LEU A N 1
ATOM 704 C CA . LEU A 1 84 ? -4.558 7.129 -14.860 1.00 91.31 84 LEU A CA 1
ATOM 705 C C . LEU A 1 84 ? -3.714 8.390 -14.617 1.00 91.31 84 LEU A C 1
ATOM 707 O O . LEU A 1 84 ? -2.490 8.356 -14.701 1.00 91.31 84 LEU A O 1
ATOM 711 N N . ASN A 1 85 ? -4.376 9.515 -14.341 1.00 90.56 85 ASN A N 1
ATOM 712 C CA . ASN A 1 85 ? -3.740 10.804 -14.080 1.00 90.56 85 ASN A CA 1
ATOM 713 C C . ASN A 1 85 ? -3.766 11.077 -12.575 1.00 90.56 85 ASN A C 1
ATOM 715 O O . ASN A 1 85 ? -4.556 11.887 -12.087 1.00 90.56 85 ASN A O 1
ATOM 719 N N . HIS A 1 86 ? -2.934 10.353 -11.831 1.00 90.69 86 HIS A N 1
ATOM 720 C CA . HIS A 1 86 ? -2.822 10.510 -10.387 1.00 90.69 86 HIS A CA 1
ATOM 721 C C . HIS A 1 86 ? -1.686 11.472 -10.004 1.00 90.69 86 HIS A C 1
ATOM 723 O O . HIS A 1 86 ? -0.687 11.639 -10.704 1.00 90.69 86 HIS A O 1
ATOM 729 N N . THR A 1 87 ? -1.867 12.116 -8.857 1.00 90.88 87 THR A N 1
ATOM 730 C CA . THR A 1 87 ? -0.887 12.970 -8.185 1.00 90.88 87 THR A CA 1
ATOM 731 C C . THR A 1 87 ? -0.795 12.542 -6.734 1.00 90.88 87 THR A C 1
ATOM 733 O O . THR A 1 87 ? -1.804 12.129 -6.148 1.00 90.88 87 THR A O 1
ATOM 736 N N . SER A 1 88 ? 0.404 12.670 -6.180 1.00 89.06 88 SER A N 1
ATOM 737 C CA . SER A 1 88 ? 0.687 12.367 -4.786 1.00 89.06 88 SER A CA 1
ATOM 738 C C . SER A 1 88 ? -0.031 13.354 -3.871 1.00 89.06 88 SER A C 1
ATOM 740 O O . SER A 1 88 ? -0.037 14.558 -4.140 1.00 89.06 88 SER A O 1
ATOM 742 N N . ASN A 1 89 ? -0.655 12.828 -2.820 1.00 84.88 89 ASN A N 1
ATOM 743 C CA . ASN A 1 89 ? -1.263 13.566 -1.710 1.00 84.88 89 ASN A CA 1
ATOM 744 C C . ASN A 1 89 ? -0.699 13.098 -0.358 1.00 84.88 89 ASN A C 1
ATOM 746 O O . ASN A 1 89 ? -1.353 13.261 0.681 1.00 84.88 89 ASN A O 1
ATOM 750 N N . THR A 1 90 ? 0.482 12.473 -0.371 1.00 82.94 90 THR A N 1
ATOM 751 C CA . THR A 1 90 ? 1.170 12.059 0.850 1.00 82.94 90 THR A CA 1
ATOM 752 C C . THR A 1 90 ? 1.406 13.247 1.785 1.00 82.94 90 THR A C 1
ATOM 754 O O . THR A 1 90 ? 1.584 14.390 1.361 1.00 82.94 90 THR A O 1
ATOM 757 N N . ALA A 1 91 ? 1.413 12.966 3.086 1.00 76.50 91 ALA A N 1
ATOM 758 C CA . ALA A 1 91 ? 1.846 13.919 4.102 1.00 76.50 91 ALA A CA 1
ATOM 759 C C . ALA A 1 91 ? 3.367 13.876 4.345 1.00 76.50 91 ALA A C 1
ATOM 761 O O . ALA A 1 91 ? 3.870 14.671 5.140 1.00 76.50 91 ALA A O 1
ATOM 762 N N . PHE A 1 92 ? 4.088 12.946 3.712 1.00 80.25 92 PHE A N 1
ATOM 763 C CA . PHE A 1 92 ? 5.518 12.728 3.897 1.00 80.25 92 PHE A CA 1
ATOM 764 C C . PHE A 1 92 ? 6.275 13.163 2.642 1.00 80.25 92 PHE A C 1
ATOM 766 O O . PHE A 1 92 ? 6.183 12.526 1.602 1.00 80.25 92 PHE A O 1
ATOM 773 N N . GLU A 1 93 ? 7.051 14.245 2.731 1.00 81.06 93 GLU A N 1
ATOM 774 C CA . GLU A 1 93 ? 7.736 14.832 1.565 1.00 81.06 93 GLU A CA 1
ATOM 775 C C . GLU A 1 93 ? 8.591 13.818 0.787 1.00 81.06 93 GLU A C 1
ATOM 777 O O . GLU A 1 93 ? 8.560 13.804 -0.438 1.00 81.06 93 GLU A O 1
ATOM 782 N N . GLY A 1 94 ? 9.285 12.910 1.482 1.00 82.38 94 GLY A N 1
ATOM 783 C CA . GLY A 1 94 ? 10.106 11.877 0.839 1.00 82.38 94 GLY A CA 1
ATOM 784 C C . GLY A 1 94 ? 9.316 10.848 0.017 1.00 82.38 94 GLY A C 1
ATOM 785 O O . GLY A 1 94 ? 9.889 10.221 -0.875 1.00 82.38 94 GLY A O 1
ATOM 786 N N . ASP A 1 95 ? 8.019 10.703 0.281 1.00 86.25 95 ASP A N 1
ATOM 787 C CA . ASP A 1 95 ? 7.110 9.781 -0.408 1.00 86.25 95 ASP A CA 1
ATOM 788 C C . ASP A 1 95 ? 6.396 10.468 -1.589 1.00 86.25 95 ASP A C 1
ATOM 790 O O . ASP A 1 95 ? 5.671 9.841 -2.366 1.00 86.25 95 ASP A O 1
ATOM 794 N N . ASN A 1 96 ? 6.618 11.774 -1.772 1.00 88.88 96 ASN A N 1
ATOM 795 C CA . ASN A 1 96 ? 5.935 12.559 -2.787 1.00 88.88 96 ASN A CA 1
ATOM 796 C C . ASN A 1 96 ? 6.450 12.210 -4.189 1.00 88.88 96 ASN A C 1
ATOM 798 O O . ASN A 1 96 ? 7.537 12.613 -4.600 1.00 88.88 96 ASN A O 1
ATOM 802 N N . TYR A 1 97 ? 5.637 11.492 -4.963 1.00 90.62 97 TYR A N 1
ATOM 803 C CA . TYR A 1 97 ? 5.965 11.134 -6.347 1.00 90.62 97 TYR A CA 1
ATOM 804 C C . TYR A 1 97 ? 5.577 12.201 -7.385 1.00 90.62 97 TYR A C 1
ATOM 806 O O . TYR A 1 97 ? 5.661 11.953 -8.590 1.00 90.62 97 TYR A O 1
ATOM 814 N N . ASN A 1 98 ? 5.141 13.394 -6.967 1.00 90.88 98 ASN A N 1
ATOM 815 C CA . ASN A 1 98 ? 4.907 14.487 -7.912 1.00 90.88 98 ASN A CA 1
ATOM 816 C C . ASN A 1 98 ? 6.216 15.098 -8.429 1.00 90.88 98 ASN A C 1
ATOM 818 O O . ASN A 1 98 ? 6.227 15.653 -9.531 1.00 90.88 98 ASN A O 1
ATOM 822 N N . GLU A 1 99 ? 7.294 15.007 -7.655 1.00 85.44 99 GLU A N 1
ATOM 823 C CA . GLU A 1 99 ? 8.578 15.616 -7.981 1.00 85.44 99 GLU A CA 1
ATOM 824 C C . GLU A 1 99 ? 9.347 14.801 -9.022 1.00 85.44 99 GLU A C 1
ATOM 826 O O . GLU A 1 99 ? 9.705 13.644 -8.794 1.00 85.44 99 GLU A O 1
ATOM 831 N N . ASP A 1 100 ? 9.680 15.426 -10.153 1.00 88.81 100 ASP A N 1
ATOM 832 C CA . ASP A 1 100 ? 10.506 14.802 -11.190 1.00 88.81 100 ASP A CA 1
ATOM 833 C C . ASP A 1 100 ? 12.004 14.974 -10.894 1.00 88.81 100 ASP A C 1
ATOM 835 O O . ASP A 1 100 ? 12.761 15.639 -11.606 1.00 88.81 100 ASP A O 1
ATOM 839 N N . SER A 1 101 ? 12.414 14.408 -9.759 1.00 85.19 101 SER A N 1
ATOM 840 C CA . SER A 1 101 ? 13.800 14.414 -9.298 1.00 85.19 101 SER A CA 1
ATOM 841 C C . SER A 1 101 ? 14.733 13.709 -10.289 1.00 85.19 101 SER A C 1
ATOM 843 O O . SER A 1 101 ? 14.384 12.717 -10.925 1.00 85.19 101 SER A O 1
ATOM 845 N N . LYS A 1 102 ? 15.967 14.202 -10.398 1.00 87.12 102 LYS A N 1
ATOM 846 C CA . LYS A 1 102 ? 16.989 13.643 -11.291 1.00 87.12 102 LYS A CA 1
ATOM 847 C C . LYS A 1 102 ? 18.078 12.947 -10.494 1.00 87.12 102 LYS A C 1
ATOM 849 O O . LYS A 1 102 ? 18.448 13.386 -9.405 1.00 87.12 102 LYS A O 1
ATOM 854 N N . CYS A 1 103 ? 18.643 11.890 -11.063 1.00 82.81 103 CYS A N 1
ATOM 855 C CA . CYS A 1 103 ? 19.819 11.229 -10.510 1.00 82.81 103 CYS A CA 1
ATOM 856 C C . CYS A 1 103 ? 20.812 10.858 -11.610 1.00 82.81 103 CYS A C 1
ATOM 858 O O . CYS A 1 103 ? 20.480 10.877 -12.791 1.00 82.81 103 CYS A O 1
ATOM 860 N N . SER A 1 104 ? 22.031 10.462 -11.228 1.00 84.62 104 SER A N 1
ATOM 861 C CA . SER A 1 104 ? 23.058 10.036 -12.193 1.00 84.62 104 SER A CA 1
ATOM 862 C C . SER A 1 104 ? 22.606 8.883 -13.099 1.00 84.62 104 SER A C 1
ATOM 864 O O . SER A 1 104 ? 23.185 8.697 -14.163 1.00 84.62 104 SER A O 1
ATOM 866 N N . ARG A 1 105 ? 21.612 8.093 -12.675 1.00 82.88 105 ARG A N 1
ATOM 867 C CA . ARG A 1 105 ? 21.064 6.966 -13.441 1.00 82.88 105 ARG A CA 1
ATOM 868 C C . ARG A 1 105 ? 19.833 7.333 -14.274 1.00 82.88 105 ARG A C 1
ATOM 870 O O . ARG A 1 105 ? 19.515 6.615 -15.213 1.00 82.88 105 ARG A O 1
ATOM 877 N N . MET A 1 106 ? 19.163 8.429 -13.927 1.00 87.38 106 MET A N 1
ATOM 878 C CA . MET A 1 106 ? 17.951 8.948 -14.567 1.00 87.38 106 MET A CA 1
ATOM 879 C C . MET A 1 106 ? 18.120 10.461 -14.782 1.00 87.38 106 MET A C 1
ATOM 881 O O . MET A 1 106 ? 17.520 11.269 -14.063 1.00 87.38 106 MET A O 1
ATOM 885 N N . PRO A 1 107 ? 18.995 10.873 -15.719 1.00 88.44 107 PRO A N 1
ATOM 886 C CA . PRO A 1 107 ? 19.278 12.289 -15.962 1.00 88.44 107 PRO A CA 1
ATOM 887 C C . PRO A 1 107 ? 18.070 13.044 -16.539 1.00 88.44 107 PRO A C 1
ATOM 889 O O . PRO A 1 107 ? 17.929 14.252 -16.326 1.00 88.44 107 PRO A O 1
ATOM 892 N N . ASP A 1 108 ? 17.171 12.326 -17.212 1.00 90.38 108 ASP A N 1
ATOM 893 C CA . ASP A 1 108 ? 15.972 12.878 -17.847 1.00 90.38 108 ASP A CA 1
ATOM 894 C C . ASP A 1 108 ? 14.782 13.023 -16.884 1.00 90.38 108 ASP A C 1
ATOM 896 O O . ASP A 1 108 ? 13.718 13.476 -17.293 1.00 90.38 108 ASP A O 1
ATOM 900 N N . GLY A 1 109 ? 14.967 12.687 -15.601 1.00 89.50 109 GLY A N 1
ATOM 901 C CA . GLY A 1 109 ? 13.880 12.581 -14.626 1.00 89.50 109 GLY A CA 1
ATOM 902 C C . GLY A 1 109 ? 13.259 11.185 -14.627 1.00 89.50 109 GLY A C 1
ATOM 903 O O . GLY A 1 109 ? 13.391 10.426 -15.586 1.00 89.50 109 GLY A O 1
ATOM 904 N N . TRP A 1 110 ? 12.607 10.810 -13.531 1.00 91.06 110 TRP A N 1
ATOM 905 C CA . TRP A 1 110 ? 12.075 9.458 -13.319 1.00 91.06 110 TRP A CA 1
ATOM 906 C C . TRP A 1 110 ? 10.562 9.368 -13.539 1.00 91.06 110 TRP A C 1
ATOM 908 O O . TRP A 1 110 ? 10.027 8.279 -13.756 1.00 91.06 110 TRP A O 1
ATOM 918 N N . ARG A 1 111 ? 9.849 10.503 -13.529 1.00 91.06 111 ARG A N 1
ATOM 919 C CA . ARG A 1 111 ? 8.380 10.535 -13.519 1.00 91.06 111 ARG A CA 1
ATOM 920 C C . ARG A 1 111 ? 7.770 9.898 -14.766 1.00 91.06 111 ARG A C 1
ATOM 922 O O . ARG A 1 111 ? 6.693 9.309 -14.703 1.00 91.06 111 ARG A O 1
ATOM 929 N N . HIS A 1 112 ? 8.463 9.943 -15.901 1.00 92.19 112 HIS A N 1
ATOM 930 C CA . HIS A 1 112 ? 7.999 9.301 -17.131 1.00 92.19 112 HIS A CA 1
ATOM 931 C C . HIS A 1 112 ? 7.804 7.779 -16.973 1.00 92.19 112 HIS A C 1
ATOM 933 O O . HIS A 1 112 ? 6.925 7.218 -17.632 1.00 92.19 112 HIS A O 1
ATOM 939 N N . HIS A 1 113 ? 8.527 7.127 -16.052 1.00 93.19 113 HIS A N 1
ATOM 940 C CA . HIS A 1 113 ? 8.367 5.703 -15.760 1.00 93.19 113 HIS A CA 1
ATOM 941 C C . HIS A 1 113 ? 7.019 5.353 -15.125 1.00 93.19 113 HIS A C 1
ATOM 943 O O . HIS A 1 113 ? 6.584 4.222 -15.301 1.00 93.19 113 HIS A O 1
ATOM 949 N N . ILE A 1 114 ? 6.356 6.281 -14.429 1.00 93.12 114 ILE A N 1
ATOM 950 C CA . ILE A 1 114 ? 5.119 6.013 -13.664 1.00 93.12 114 ILE A CA 1
ATOM 951 C C . ILE A 1 114 ? 3.857 6.573 -14.329 1.00 93.12 114 ILE A C 1
ATOM 953 O O . ILE A 1 114 ? 2.749 6.437 -13.830 1.00 93.12 114 ILE A O 1
ATOM 957 N N . THR A 1 115 ? 4.003 7.257 -15.463 1.00 91.94 115 THR A N 1
ATOM 958 C CA . THR A 1 115 ? 2.843 7.794 -16.186 1.00 91.94 115 THR A CA 1
ATOM 959 C C . THR A 1 115 ? 2.083 6.680 -16.905 1.00 91.94 115 THR A C 1
ATOM 961 O O . THR A 1 115 ? 2.687 5.698 -17.341 1.00 91.94 115 THR A O 1
ATOM 964 N N . GLY A 1 116 ? 0.781 6.860 -17.136 1.00 91.81 116 GLY A N 1
ATOM 965 C CA . GLY A 1 116 ? 0.009 6.033 -18.073 1.00 91.81 116 GLY A CA 1
ATOM 966 C C . GLY A 1 116 ? -0.495 4.696 -17.523 1.00 91.81 116 GLY A C 1
ATOM 967 O O . GLY A 1 116 ? -0.864 3.832 -18.314 1.00 91.81 116 GLY A O 1
ATOM 968 N N . HIS A 1 117 ? -0.524 4.519 -16.204 1.00 94.25 117 HIS A N 1
ATOM 969 C CA . HIS A 1 117 ? -1.232 3.418 -15.555 1.00 94.25 117 HIS A CA 1
ATOM 970 C C . HIS A 1 117 ? -1.961 3.917 -14.306 1.00 94.25 117 HIS A C 1
ATOM 972 O O . HIS A 1 117 ? -1.655 4.978 -13.772 1.00 94.25 117 HIS A O 1
ATOM 978 N N . ALA A 1 118 ? -2.954 3.153 -13.860 1.00 94.56 118 ALA A N 1
ATOM 979 C CA . ALA A 1 118 ? -3.585 3.366 -12.568 1.00 94.56 118 ALA A CA 1
ATOM 980 C C . ALA A 1 118 ? -2.687 2.834 -11.444 1.00 94.56 118 ALA A C 1
ATOM 982 O O . ALA A 1 118 ? -1.795 2.020 -11.685 1.00 94.56 118 ALA A O 1
ATOM 983 N N . CYS A 1 119 ? -2.962 3.222 -10.203 1.00 93.38 119 CYS A N 1
ATOM 984 C CA . CYS A 1 119 ? -2.286 2.650 -9.038 1.00 93.38 119 CYS A CA 1
ATOM 985 C C . CYS A 1 119 ? -2.806 1.249 -8.678 1.00 93.38 119 CYS A C 1
ATOM 987 O O . CYS A 1 119 ? -2.285 0.622 -7.763 1.00 93.38 119 CYS A O 1
ATOM 989 N N . TYR A 1 120 ? -3.879 0.797 -9.326 1.00 95.25 120 TYR A N 1
ATOM 990 C CA . TYR A 1 120 ? -4.528 -0.482 -9.075 1.00 95.25 120 TYR A CA 1
ATOM 991 C C . TYR A 1 120 ? -5.423 -0.859 -10.255 1.00 95.25 120 TYR A C 1
ATOM 993 O O . TYR A 1 120 ? -6.210 -0.033 -10.727 1.00 95.25 120 TYR A O 1
ATOM 1001 N N . ASP A 1 121 ? -5.324 -2.108 -10.694 1.00 95.94 121 ASP A N 1
ATOM 1002 C CA . ASP A 1 121 ? -6.200 -2.719 -11.686 1.00 95.94 121 ASP A CA 1
ATOM 1003 C C . ASP A 1 121 ? -7.100 -3.782 -11.020 1.00 95.94 121 ASP A C 1
ATOM 1005 O O . ASP A 1 121 ? -6.608 -4.848 -10.641 1.00 95.94 121 ASP A O 1
ATOM 1009 N N . PRO A 1 122 ? -8.424 -3.549 -10.910 1.00 95.38 122 PRO A N 1
ATOM 1010 C CA . PRO A 1 122 ? -9.344 -4.471 -10.241 1.00 95.38 122 PRO A CA 1
ATOM 1011 C C . PRO A 1 122 ? -9.474 -5.839 -10.922 1.00 95.38 122 PRO A C 1
ATOM 1013 O O . PRO A 1 122 ? -10.052 -6.747 -10.330 1.00 95.38 122 PRO A O 1
ATOM 1016 N N . VAL A 1 123 ? -8.986 -5.998 -12.156 1.00 95.88 123 VAL A N 1
ATOM 1017 C CA . VAL A 1 123 ? -9.039 -7.274 -12.881 1.00 95.88 123 VAL A CA 1
ATOM 1018 C C . VAL A 1 123 ? -7.942 -8.234 -12.416 1.00 95.88 123 VAL A C 1
ATOM 1020 O O . VAL A 1 123 ? -8.128 -9.449 -12.493 1.00 95.88 123 VAL A O 1
ATOM 1023 N N . LYS A 1 124 ? -6.800 -7.717 -11.947 1.00 95.56 124 LYS A N 1
ATOM 1024 C CA . LYS A 1 124 ? -5.603 -8.530 -11.664 1.00 95.56 124 LYS A CA 1
ATOM 1025 C C . LYS A 1 124 ? -4.961 -8.279 -10.301 1.00 95.56 124 LYS A C 1
ATOM 1027 O O . LYS A 1 124 ? -4.310 -9.184 -9.789 1.00 95.56 124 LYS A O 1
ATOM 1032 N N . ASP A 1 125 ? -5.098 -7.083 -9.740 1.00 96.81 125 ASP A N 1
ATOM 1033 C CA . ASP A 1 125 ? -4.410 -6.684 -8.515 1.00 96.81 125 ASP A CA 1
ATOM 1034 C C . ASP A 1 125 ? -5.249 -7.016 -7.281 1.00 96.81 125 ASP A C 1
ATOM 1036 O O . ASP A 1 125 ? -6.472 -7.137 -7.345 1.00 96.81 125 ASP A O 1
ATOM 1040 N N . LEU A 1 126 ? -4.583 -7.161 -6.134 1.00 94.81 126 LEU A N 1
ATOM 1041 C CA . LEU A 1 126 ? -5.225 -7.498 -4.868 1.00 94.81 126 LEU A CA 1
ATOM 1042 C C . LEU A 1 126 ? -4.941 -6.426 -3.823 1.00 94.81 126 LEU A C 1
ATOM 1044 O O . LEU A 1 126 ? -3.787 -6.063 -3.574 1.00 94.81 126 LEU A O 1
ATOM 1048 N N . VAL A 1 127 ? -6.008 -5.967 -3.166 1.00 90.88 127 VAL A N 1
ATOM 1049 C CA . VAL A 1 127 ? -5.880 -5.120 -1.982 1.00 90.88 127 VAL A CA 1
ATOM 1050 C C . VAL A 1 127 ? -5.686 -6.012 -0.758 1.00 90.88 127 VAL A C 1
ATOM 1052 O O . VAL A 1 127 ? -6.587 -6.752 -0.367 1.00 90.88 127 VAL A O 1
ATOM 1055 N N . VAL A 1 128 ? -4.504 -5.942 -0.155 1.00 87.00 128 VAL A N 1
ATOM 1056 C CA . VAL A 1 128 ? -4.129 -6.662 1.065 1.00 87.00 128 VAL A CA 1
ATOM 1057 C C . VAL A 1 128 ? -3.977 -5.680 2.229 1.00 87.00 128 VAL A C 1
ATOM 1059 O O . VAL A 1 128 ? -3.620 -4.527 2.004 1.00 87.00 128 VAL A O 1
ATOM 1062 N N . PRO A 1 129 ? -4.235 -6.075 3.485 1.00 77.31 129 PRO A N 1
ATOM 1063 C CA . PRO A 1 129 ? -4.025 -5.192 4.630 1.00 77.31 129 PRO A CA 1
ATOM 1064 C C . PRO A 1 129 ? -2.614 -4.583 4.666 1.00 77.31 129 PRO A C 1
ATOM 1066 O O . PRO A 1 129 ? -1.627 -5.205 4.263 1.00 77.31 129 PRO A O 1
ATOM 1069 N N . SER A 1 130 ? -2.520 -3.339 5.141 1.00 71.19 130 SER A N 1
ATOM 1070 C CA . SER A 1 130 ? -1.230 -2.667 5.316 1.00 71.19 130 SER A CA 1
ATOM 1071 C C . SER A 1 130 ? -0.422 -3.408 6.379 1.00 71.19 130 SER A C 1
ATOM 1073 O O . SER A 1 130 ? -0.922 -3.665 7.470 1.00 71.19 130 SER A O 1
ATOM 1075 N N . HIS A 1 131 ? 0.832 -3.736 6.072 1.00 69.62 131 HIS A N 1
ATOM 1076 C CA . HIS A 1 131 ? 1.688 -4.467 6.999 1.00 69.62 131 HIS A CA 1
ATOM 1077 C C . HIS A 1 131 ? 2.006 -3.571 8.197 1.00 69.62 131 HIS A C 1
ATOM 1079 O O . HIS A 1 131 ? 2.691 -2.554 8.061 1.00 69.62 131 HIS A O 1
ATOM 1085 N N . LYS A 1 132 ? 1.507 -3.936 9.378 1.00 75.06 132 LYS A N 1
ATOM 1086 C CA . LYS A 1 132 ? 1.941 -3.329 10.636 1.00 75.06 132 LYS A CA 1
ATOM 1087 C C . LYS A 1 132 ? 3.094 -4.121 11.234 1.00 75.06 132 LYS A C 1
ATOM 1089 O O . LYS A 1 132 ? 3.271 -5.307 10.957 1.00 75.06 132 LYS A O 1
ATOM 1094 N N . THR A 1 133 ? 3.894 -3.452 12.058 1.00 79.06 133 THR A N 1
ATOM 1095 C CA . THR A 1 133 ? 4.933 -4.130 12.831 1.00 79.06 133 THR A CA 1
ATOM 1096 C C . THR A 1 133 ? 4.296 -5.073 13.845 1.00 79.06 133 THR A C 1
ATOM 1098 O O . THR A 1 133 ? 3.186 -4.835 14.320 1.00 79.06 133 THR A O 1
ATOM 1101 N N . ILE A 1 134 ? 5.023 -6.130 14.207 1.00 80.56 134 ILE A N 1
ATOM 1102 C CA . ILE A 1 134 ? 4.570 -7.127 15.188 1.00 80.56 134 ILE A CA 1
ATOM 1103 C C . ILE A 1 134 ? 4.191 -6.463 16.522 1.00 80.56 134 ILE A C 1
ATOM 1105 O O . ILE A 1 134 ? 3.213 -6.866 17.147 1.00 80.56 134 ILE A O 1
ATOM 1109 N N . ASP A 1 135 ? 4.882 -5.388 16.908 1.00 82.75 135 ASP A N 1
ATOM 1110 C CA . ASP A 1 135 ? 4.587 -4.616 18.123 1.00 82.75 135 ASP A CA 1
ATOM 1111 C C . ASP A 1 135 ? 3.161 -4.044 18.151 1.00 82.75 135 ASP A C 1
ATOM 1113 O O . ASP A 1 135 ? 2.592 -3.847 19.222 1.00 82.75 135 ASP A O 1
ATOM 1117 N N . GLN A 1 136 ? 2.546 -3.796 16.989 1.00 83.25 136 GLN A N 1
ATOM 1118 C CA . GLN A 1 136 ? 1.152 -3.343 16.913 1.00 83.25 136 GLN A CA 1
ATOM 1119 C C . GLN A 1 136 ? 0.140 -4.466 17.175 1.00 83.25 136 GLN A C 1
ATOM 1121 O O . GLN A 1 136 ? -1.038 -4.185 17.389 1.00 83.25 136 GLN A O 1
ATOM 1126 N N . TYR A 1 137 ? 0.592 -5.718 17.231 1.00 87.25 137 TYR A N 1
ATOM 1127 C CA . TYR A 1 137 ? -0.214 -6.898 17.536 1.00 87.25 137 TYR A CA 1
ATOM 1128 C C . TYR A 1 137 ? 0.253 -7.625 18.804 1.00 87.25 137 TYR A C 1
ATOM 1130 O O . TYR A 1 137 ? -0.222 -8.727 19.063 1.00 87.25 137 TYR A O 1
ATOM 1138 N N . SER A 1 138 ? 1.142 -7.033 19.608 1.00 90.12 138 SER A N 1
ATOM 1139 C CA . SER A 1 138 ? 1.681 -7.649 20.829 1.00 90.12 138 SER A CA 1
ATOM 1140 C C . SER A 1 138 ? 0.605 -8.125 21.812 1.00 90.12 138 SER A C 1
ATOM 1142 O O . SER A 1 138 ? 0.787 -9.166 22.431 1.00 90.12 138 SER A O 1
ATOM 1144 N N . HIS A 1 139 ? -0.539 -7.434 21.880 1.00 91.38 139 HIS A N 1
ATOM 1145 C CA . HIS A 1 139 ? -1.692 -7.800 22.708 1.00 91.38 139 HIS A CA 1
ATOM 1146 C C . HIS A 1 139 ? -2.691 -8.761 22.047 1.00 91.38 139 HIS A C 1
ATOM 1148 O O . HIS A 1 139 ? -3.793 -8.969 22.563 1.00 91.38 139 HIS A O 1
ATOM 1154 N N . SER A 1 140 ? -2.354 -9.326 20.889 1.00 88.88 140 SER A N 1
ATOM 1155 C CA . SER A 1 140 ? -3.199 -10.295 20.196 1.00 88.88 140 SER A CA 1
ATOM 1156 C C . SER A 1 140 ? -3.093 -11.682 20.840 1.00 88.88 140 SER A C 1
ATOM 1158 O O . SER A 1 140 ? -1.982 -12.160 21.078 1.00 88.88 140 SER A O 1
ATOM 1160 N N . PRO A 1 141 ? -4.209 -12.415 21.005 1.00 89.88 141 PRO A N 1
ATOM 1161 C CA . PRO A 1 141 ? -4.161 -13.822 21.404 1.00 89.88 141 PRO A CA 1
ATOM 1162 C C . PRO A 1 141 ? -3.396 -14.716 20.422 1.00 89.88 141 PRO A C 1
ATOM 1164 O O . PRO A 1 141 ? -2.844 -15.738 20.814 1.00 89.88 141 PRO A O 1
ATOM 1167 N N . LEU A 1 142 ? -3.294 -14.306 19.150 1.00 87.62 142 LEU A N 1
ATOM 1168 C CA . LEU A 1 142 ? -2.473 -14.994 18.144 1.00 87.62 142 LEU A CA 1
ATOM 1169 C C . LEU A 1 142 ? -0.965 -14.853 18.410 1.00 87.62 142 LEU A C 1
ATOM 1171 O O . LEU A 1 142 ? -0.179 -15.630 17.878 1.00 87.62 142 LEU A O 1
ATOM 1175 N N . MET A 1 143 ? -0.575 -13.881 19.236 1.00 89.75 143 MET A N 1
ATOM 1176 C CA . MET A 1 143 ? 0.796 -13.667 19.700 1.00 89.75 143 MET A CA 1
ATOM 1177 C C . MET A 1 143 ? 1.045 -14.271 21.094 1.00 89.75 143 MET A C 1
ATOM 1179 O O . MET A 1 143 ? 2.128 -14.098 21.645 1.00 89.75 143 MET A O 1
ATOM 1183 N N . GLY A 1 144 ? 0.071 -14.999 21.658 1.00 90.25 144 GLY A N 1
ATOM 1184 C CA . GLY A 1 144 ? 0.197 -15.694 22.944 1.00 90.25 144 GLY A CA 1
ATOM 1185 C C . GLY A 1 144 ? -0.308 -14.920 24.165 1.00 90.25 144 GLY A C 1
ATOM 1186 O O . GLY A 1 144 ? -0.146 -15.404 25.284 1.00 90.25 144 GLY A O 1
ATOM 1187 N N . GLU A 1 145 ? -0.931 -13.751 23.988 1.00 92.44 145 GLU A N 1
ATOM 1188 C CA . GLU A 1 145 ? -1.579 -13.043 25.098 1.00 92.44 145 GLU A CA 1
ATOM 1189 C C . GLU A 1 145 ? -2.930 -13.682 25.472 1.00 92.44 145 GLU A C 1
ATOM 1191 O O . GLU A 1 145 ? -3.599 -14.315 24.653 1.00 92.44 145 GLU A O 1
ATOM 1196 N N . ALA A 1 146 ? -3.359 -13.518 26.725 1.00 93.88 146 ALA A N 1
ATOM 1197 C CA . ALA A 1 146 ? -4.675 -13.973 27.154 1.00 93.88 146 ALA A CA 1
ATOM 1198 C C . ALA A 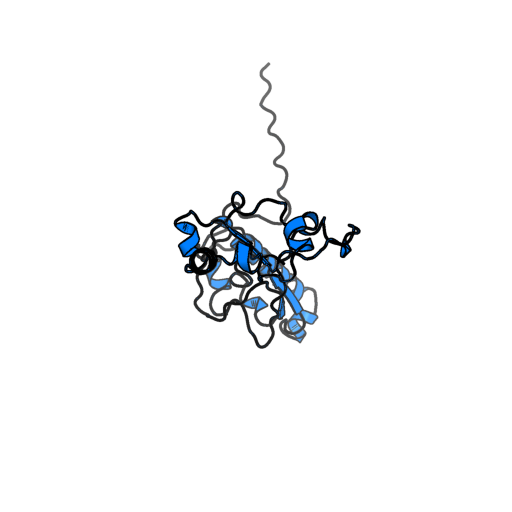1 146 ? -5.790 -13.263 26.351 1.00 93.88 146 ALA A C 1
ATOM 1200 O O . ALA A 1 146 ? -5.733 -12.041 26.179 1.00 93.88 146 ALA A O 1
ATOM 1201 N N . PRO A 1 147 ? -6.826 -13.989 25.884 1.00 92.62 147 PRO A N 1
ATOM 1202 C CA . PRO A 1 147 ? -7.991 -13.375 25.260 1.00 92.62 147 PRO A CA 1
ATOM 1203 C C . PRO A 1 147 ? -8.633 -12.327 26.172 1.00 92.62 147 PRO A C 1
ATOM 1205 O O . PRO A 1 147 ? -8.933 -12.606 27.332 1.00 92.62 147 PRO A O 1
ATOM 1208 N N . LYS A 1 148 ? -8.853 -11.126 25.633 1.00 91.56 148 LYS A N 1
ATOM 1209 C CA . LYS A 1 148 ? -9.569 -10.039 26.309 1.00 91.56 148 LYS A CA 1
ATOM 1210 C C . LYS A 1 148 ? -11.031 -10.037 25.880 1.00 91.56 148 LYS A C 1
ATOM 1212 O O . LYS A 1 148 ? -11.363 -10.474 24.776 1.00 91.56 148 LYS A O 1
ATOM 1217 N N . GLU A 1 149 ? -11.894 -9.523 26.747 1.00 94.44 149 GLU A N 1
ATOM 1218 C CA . GLU A 1 149 ? -13.272 -9.228 26.372 1.00 94.44 149 GLU A CA 1
ATOM 1219 C C . GLU A 1 149 ? -13.282 -8.169 25.263 1.00 94.44 149 GLU A C 1
ATOM 1221 O O . GLU A 1 149 ? -12.569 -7.166 25.340 1.00 94.44 149 GLU A O 1
ATOM 1226 N N . ARG A 1 150 ? -14.052 -8.422 24.200 1.00 93.75 150 ARG A N 1
ATOM 1227 C CA . ARG A 1 150 ? -14.182 -7.493 23.077 1.00 93.75 150 ARG A CA 1
ATOM 1228 C C . ARG A 1 150 ? -15.335 -6.534 23.325 1.00 93.75 150 ARG A C 1
ATOM 1230 O O . ARG A 1 150 ? -16.446 -6.760 22.853 1.00 93.75 150 ARG A O 1
ATOM 1237 N N . ASP A 1 151 ? -15.066 -5.499 24.105 1.00 95.38 151 ASP A N 1
ATOM 1238 C CA . ASP A 1 151 ? -16.057 -4.526 24.555 1.00 95.38 151 ASP A CA 1
ATOM 1239 C C . ASP A 1 151 ? -16.115 -3.258 23.688 1.00 95.38 151 ASP A C 1
ATOM 1241 O O . ASP A 1 151 ? -17.097 -2.519 23.748 1.00 95.38 151 ASP A O 1
ATOM 1245 N N . ILE A 1 152 ? -15.097 -2.996 22.863 1.00 94.75 152 ILE A N 1
ATOM 1246 C CA . ILE A 1 152 ? -15.038 -1.835 21.965 1.00 94.75 152 ILE A CA 1
ATOM 1247 C C . ILE A 1 152 ? -15.695 -2.212 20.636 1.00 94.75 152 ILE A C 1
ATOM 1249 O O . ILE A 1 152 ? -15.283 -3.178 19.999 1.00 94.75 152 ILE A O 1
ATOM 1253 N N . PHE A 1 153 ? -16.689 -1.458 20.158 1.00 93.81 153 PHE A N 1
ATOM 1254 C CA . PHE A 1 153 ? -17.326 -1.795 18.878 1.00 93.81 153 PHE A CA 1
ATOM 1255 C C . PHE A 1 153 ? -16.352 -1.602 17.708 1.00 93.81 153 PHE A C 1
ATOM 1257 O O . PHE A 1 153 ? -16.094 -2.532 16.949 1.00 93.81 153 PHE A O 1
ATOM 1264 N N . PHE A 1 154 ? -15.741 -0.424 17.614 1.00 91.75 154 PHE A N 1
ATOM 1265 C CA . PHE A 1 154 ? -14.494 -0.192 16.884 1.00 91.75 154 PHE A CA 1
ATOM 1266 C C . PHE A 1 154 ? -13.817 1.057 17.445 1.00 91.75 154 PHE A C 1
ATOM 1268 O O . PHE A 1 154 ? -14.465 1.905 18.070 1.00 91.75 154 PHE A O 1
ATOM 1275 N N . PHE A 1 155 ? -12.529 1.213 17.153 1.00 90.62 155 PHE A N 1
ATOM 1276 C CA . PHE A 1 155 ? -11.825 2.467 17.377 1.00 90.62 155 PHE A CA 1
ATOM 1277 C C . PHE A 1 155 ? -11.210 3.006 16.087 1.00 90.62 155 PHE A C 1
ATOM 1279 O O . PHE A 1 155 ? -10.864 2.259 15.171 1.00 90.62 155 PHE A O 1
ATOM 1286 N N . PHE A 1 156 ? -11.063 4.323 16.019 1.00 86.56 156 PHE A N 1
ATOM 1287 C CA . PHE A 1 156 ? -10.394 5.008 14.930 1.00 86.56 156 PHE A CA 1
ATOM 1288 C C . PHE A 1 156 ? -9.579 6.173 15.481 1.00 86.56 156 PHE A C 1
ATOM 1290 O O . PHE A 1 156 ? -10.102 7.250 15.774 1.00 86.56 156 PHE A O 1
ATOM 1297 N N . ARG A 1 157 ? -8.276 5.926 15.656 1.00 83.50 157 ARG A N 1
ATOM 1298 C CA . ARG A 1 157 ? -7.353 6.898 16.239 1.00 83.50 157 ARG A CA 1
ATOM 1299 C C . ARG A 1 157 ? -6.653 7.706 15.158 1.00 83.50 157 ARG A C 1
ATOM 1301 O O . ARG A 1 157 ? -5.921 7.151 14.340 1.00 83.50 157 ARG A O 1
ATOM 1308 N N . LEU A 1 158 ? -6.851 9.017 15.167 1.00 73.44 158 LEU A N 1
ATOM 1309 C CA . LEU A 1 158 ? -6.421 9.906 14.094 1.00 73.44 158 LEU A CA 1
ATOM 1310 C C . LEU A 1 158 ? -5.935 11.249 14.621 1.00 73.44 158 LEU A C 1
ATOM 1312 O O . LEU A 1 158 ? -6.431 11.761 15.614 1.00 73.44 158 LEU A O 1
ATOM 1316 N N . LYS A 1 159 ? -5.034 11.889 13.875 1.00 71.06 159 LYS A N 1
ATOM 1317 C CA . LYS A 1 159 ? -4.716 13.302 14.092 1.00 71.06 159 LYS A CA 1
ATOM 1318 C C . LYS A 1 159 ? -5.776 14.173 13.408 1.00 71.06 159 LYS A C 1
ATOM 1320 O O . LYS A 1 159 ? -5.874 14.159 12.181 1.00 71.06 159 LYS A O 1
ATOM 1325 N N . LEU A 1 160 ? -6.561 14.907 14.198 1.00 69.00 160 LEU A N 1
ATOM 1326 C CA . LEU A 1 160 ? -7.695 15.719 13.727 1.00 69.00 160 LEU A CA 1
ATOM 1327 C C . LEU A 1 160 ? -7.328 17.187 13.435 1.00 69.00 160 LEU A C 1
ATOM 1329 O O . LEU A 1 160 ? -8.024 17.852 12.672 1.00 69.00 160 LEU A O 1
ATOM 1333 N N . SER A 1 161 ? -6.236 17.691 14.021 1.00 54.19 161 SER A N 1
ATOM 1334 C CA . SER A 1 161 ? -6.029 19.125 14.282 1.00 54.19 161 SER A CA 1
ATOM 1335 C C . SER A 1 161 ? -5.102 19.896 13.328 1.00 54.19 161 SER A C 1
ATOM 1337 O O . SER A 1 161 ? -4.769 21.042 13.618 1.00 54.19 161 SER A O 1
ATOM 1339 N N . SER A 1 162 ? -4.675 19.345 12.188 1.00 55.41 162 SER A N 1
ATOM 1340 C CA . SER A 1 162 ? -3.829 20.090 11.235 1.00 55.41 162 SER A CA 1
ATOM 1341 C C . SER A 1 162 ? -4.571 20.461 9.947 1.00 55.41 162 SER A C 1
ATOM 1343 O O . SER A 1 162 ? -5.374 19.681 9.441 1.00 55.41 162 SER A O 1
ATOM 1345 N N . GLN A 1 163 ? -4.262 21.624 9.353 1.00 48.53 163 GLN A N 1
ATOM 1346 C CA . GLN A 1 163 ? -4.696 21.971 7.983 1.00 48.53 163 GLN A CA 1
ATOM 1347 C C . GLN A 1 163 ? -4.336 20.866 6.969 1.00 48.53 163 GLN A C 1
ATOM 1349 O O . GLN A 1 163 ? -5.110 20.589 6.056 1.00 48.53 163 GLN A O 1
ATOM 1354 N N . SER A 1 164 ? -3.222 20.157 7.184 1.00 50.66 164 SER A N 1
ATOM 1355 C CA . SER A 1 164 ? -2.830 18.985 6.391 1.00 50.66 164 SER A CA 1
ATOM 1356 C C . SER A 1 164 ? -3.780 17.786 6.534 1.00 50.66 164 SER A C 1
ATOM 1358 O O . SER A 1 164 ? -3.911 16.999 5.601 1.00 50.66 164 SER A O 1
ATOM 1360 N N . ALA A 1 165 ? -4.518 17.653 7.643 1.00 52.03 165 ALA A N 1
ATOM 1361 C CA . ALA A 1 165 ? -5.470 16.559 7.843 1.00 52.03 165 ALA A CA 1
ATOM 1362 C C . ALA A 1 165 ? -6.703 16.659 6.925 1.00 52.03 165 ALA A C 1
ATOM 1364 O O . ALA A 1 165 ? -7.344 15.640 6.666 1.00 52.03 165 ALA A O 1
ATOM 1365 N N . TRP A 1 166 ? -7.035 17.854 6.420 1.00 52.72 166 TRP A N 1
ATOM 1366 C CA . TRP A 1 166 ? -8.057 18.022 5.380 1.00 52.72 166 TRP A CA 1
ATOM 1367 C C . TRP A 1 166 ? -7.562 17.525 4.017 1.00 52.72 166 TRP A C 1
ATOM 1369 O O . TRP A 1 166 ? -8.316 16.880 3.287 1.00 52.72 166 TRP A O 1
ATOM 1379 N N . GLN A 1 167 ? -6.287 17.772 3.701 1.00 52.38 167 GLN A N 1
ATOM 1380 C CA . GLN A 1 167 ? -5.664 17.398 2.428 1.00 52.38 167 GLN A CA 1
ATOM 1381 C C . GLN A 1 167 ? -5.417 15.883 2.324 1.00 52.38 167 GLN A C 1
ATOM 1383 O O . GLN A 1 167 ? -5.786 15.275 1.323 1.00 52.38 167 GLN A O 1
ATOM 1388 N N . SER A 1 168 ? -4.911 15.236 3.380 1.00 53.91 168 SER A N 1
ATOM 1389 C CA . SER A 1 168 ? -4.540 13.806 3.364 1.00 53.91 168 SER A CA 1
ATOM 1390 C C . SER A 1 168 ? -5.714 12.815 3.470 1.00 53.91 168 SER A C 1
ATOM 1392 O O . SER A 1 168 ? -5.498 11.612 3.593 1.00 53.91 168 SER A O 1
ATOM 1394 N N . GLY A 1 169 ? -6.965 13.286 3.462 1.00 60.25 169 GLY A N 1
ATOM 1395 C CA . GLY A 1 169 ? -8.144 12.418 3.600 1.00 60.25 169 GLY A CA 1
ATOM 1396 C C . GLY A 1 169 ? -9.454 12.999 3.073 1.00 60.25 169 GLY A C 1
ATOM 1397 O O . GLY A 1 169 ? -10.516 12.472 3.403 1.00 60.25 169 GLY A O 1
ATOM 1398 N N . ARG A 1 170 ? -9.397 14.100 2.306 1.00 68.06 170 ARG A N 1
ATOM 1399 C CA . ARG A 1 170 ? -10.565 14.801 1.734 1.00 68.06 170 ARG A CA 1
ATOM 1400 C C . ARG A 1 170 ? -11.680 15.092 2.753 1.00 68.06 170 ARG A C 1
ATOM 1402 O O . ARG A 1 170 ? -12.859 15.028 2.423 1.00 68.06 170 ARG A O 1
ATOM 1409 N N . GLY A 1 171 ? -11.319 15.370 4.006 1.00 74.12 171 GLY A N 1
ATOM 1410 C CA . GLY A 1 171 ? -12.282 15.676 5.071 1.00 74.12 171 GLY A CA 1
ATOM 1411 C C . GLY A 1 171 ? -13.014 14.476 5.694 1.00 74.12 171 GLY A C 1
ATOM 1412 O O . GLY A 1 171 ? -13.789 14.670 6.629 1.00 74.12 171 GLY A O 1
ATOM 1413 N N . ILE A 1 172 ? -12.785 13.237 5.232 1.00 79.69 172 ILE A N 1
ATOM 1414 C CA . ILE A 1 172 ? -13.517 12.047 5.720 1.00 79.69 172 ILE A CA 1
ATOM 1415 C C . ILE A 1 172 ? -13.293 11.839 7.221 1.00 79.69 172 ILE A C 1
ATOM 1417 O O . ILE A 1 172 ? -14.228 11.550 7.963 1.00 79.69 172 ILE A O 1
ATOM 1421 N N . ARG A 1 173 ? -12.058 12.035 7.689 1.00 79.12 173 ARG A N 1
ATOM 1422 C CA . ARG A 1 173 ? -11.682 11.877 9.102 1.00 79.12 173 ARG A CA 1
ATOM 1423 C C . ARG A 1 173 ? -12.478 12.818 10.008 1.00 79.12 173 ARG A C 1
ATOM 1425 O O . ARG A 1 173 ? -13.002 12.398 11.035 1.00 79.12 173 ARG A O 1
ATOM 1432 N N . GLN A 1 174 ? -12.597 14.075 9.593 1.00 82.44 174 GLN A N 1
ATOM 1433 C CA . GLN A 1 174 ? -13.322 15.124 10.302 1.00 82.44 174 GLN A CA 1
ATOM 1434 C C . GLN A 1 174 ? -14.829 14.867 10.266 1.00 82.44 174 GLN A C 1
ATOM 1436 O O . GLN A 1 174 ? -15.499 15.050 11.278 1.00 82.44 174 GLN A O 1
ATOM 1441 N N . ALA A 1 175 ? -15.351 14.394 9.130 1.00 85.62 175 ALA A N 1
ATOM 1442 C CA . ALA A 1 175 ? -16.753 14.017 8.998 1.00 85.62 175 ALA A CA 1
ATOM 1443 C C . ALA A 1 175 ? -17.121 12.867 9.949 1.00 85.62 175 ALA A C 1
ATOM 1445 O O . ALA A 1 175 ? -18.103 12.975 10.679 1.00 85.62 175 ALA A O 1
ATOM 1446 N N . VAL A 1 176 ? -16.307 11.805 10.002 1.00 86.38 176 VAL A N 1
ATOM 1447 C CA . VAL A 1 176 ? -16.520 10.672 10.922 1.00 86.38 176 VAL A CA 1
ATOM 1448 C C . VAL A 1 176 ? -16.434 11.124 12.378 1.00 86.38 176 VAL A C 1
ATOM 1450 O O . VAL A 1 176 ? -17.309 10.779 13.168 1.00 86.38 176 VAL A O 1
ATOM 1453 N N . TYR A 1 177 ? -15.427 11.926 12.734 1.00 87.62 177 TYR A N 1
ATOM 1454 C CA . TYR A 1 177 ? -15.302 12.459 14.091 1.00 87.62 177 TYR A CA 1
ATOM 1455 C C . TYR A 1 177 ? -16.536 13.274 14.491 1.00 87.62 177 TYR A C 1
ATOM 1457 O O . TYR A 1 177 ? -17.143 13.005 15.523 1.00 87.62 177 TYR A O 1
ATOM 1465 N N . LYS A 1 178 ? -16.968 14.210 13.637 1.00 89.25 178 LYS A N 1
ATOM 1466 C CA . LYS A 1 178 ? -18.155 15.037 13.878 1.00 89.25 178 LYS A CA 1
ATOM 1467 C C . LYS A 1 178 ? -19.413 14.184 14.080 1.00 89.25 178 LYS A C 1
ATOM 1469 O O . LYS A 1 178 ? -20.128 14.395 15.054 1.00 89.25 178 LYS A O 1
ATOM 1474 N N . LEU A 1 179 ? -19.635 13.183 13.225 1.00 91.31 179 LEU A N 1
ATOM 1475 C CA . LEU A 1 179 ? -20.769 12.259 13.339 1.00 91.31 179 LEU A CA 1
ATOM 1476 C C . LE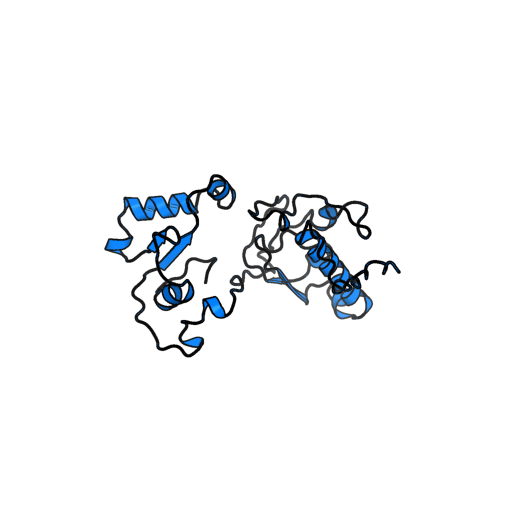U A 1 179 ? -20.781 11.504 14.676 1.00 91.31 179 LEU A C 1
ATOM 1478 O O . LEU A 1 179 ? -21.841 11.352 15.280 1.00 91.31 179 LEU A O 1
ATOM 1482 N N . VAL A 1 180 ? -19.618 11.044 15.142 1.00 90.62 180 VAL A N 1
ATOM 1483 C CA . VAL A 1 180 ? -19.483 10.318 16.416 1.00 90.62 180 VAL A CA 1
ATOM 1484 C C . VAL A 1 180 ? -19.829 11.210 17.607 1.00 90.62 180 VAL A C 1
ATOM 1486 O O . VAL A 1 180 ? -20.560 10.763 18.494 1.00 90.62 180 VAL A O 1
ATOM 1489 N N . GLN A 1 181 ? -19.359 12.461 17.600 1.00 90.56 181 GLN A N 1
ATOM 1490 C CA . GLN A 1 181 ? -19.624 13.427 18.670 1.00 90.56 181 GLN A CA 1
ATOM 1491 C C . GLN A 1 181 ? -21.094 13.868 18.691 1.00 90.56 181 GLN A C 1
ATOM 1493 O O . GLN A 1 181 ? -21.745 13.789 19.728 1.00 90.56 181 GLN A O 1
ATOM 1498 N N . GLU A 1 182 ? -21.656 14.262 17.543 1.00 95.25 182 GLU A N 1
ATOM 1499 C CA . GLU A 1 182 ? -23.042 14.753 17.447 1.00 95.25 182 GLU A CA 1
ATOM 1500 C C . GLU A 1 182 ? -24.076 13.708 17.880 1.00 95.25 182 GLU A C 1
ATOM 1502 O O . GLU A 1 182 ? -25.124 14.050 18.425 1.00 95.25 182 GLU A O 1
ATOM 1507 N N . ASN A 1 183 ? -23.783 12.426 17.655 1.00 96.00 183 ASN A N 1
ATOM 1508 C CA . ASN A 1 183 ? -24.706 11.341 17.970 1.00 96.00 183 ASN A CA 1
ATOM 1509 C C . ASN A 1 183 ? -24.401 10.625 19.292 1.00 96.00 183 ASN A C 1
ATOM 1511 O O . ASN A 1 183 ? -25.154 9.711 19.657 1.00 96.00 183 ASN A O 1
ATOM 1515 N N . ASN A 1 184 ? -23.354 11.036 20.017 1.00 94.31 184 ASN A N 1
ATOM 1516 C CA . ASN A 1 184 ? -22.942 10.449 21.295 1.00 94.31 184 ASN A CA 1
ATOM 1517 C C . ASN A 1 184 ? -22.677 8.932 21.184 1.00 94.31 184 ASN A C 1
ATOM 1519 O O . ASN A 1 184 ? -23.190 8.118 21.959 1.00 94.31 184 ASN A O 1
ATOM 1523 N N . PHE A 1 185 ? -21.960 8.523 20.129 1.00 94.88 185 PHE A N 1
ATOM 1524 C CA . PHE A 1 185 ? -21.750 7.104 19.810 1.00 94.88 185 PHE A CA 1
ATOM 1525 C C . PHE A 1 185 ? -20.807 6.387 20.777 1.00 94.88 185 PHE A C 1
ATOM 1527 O O . PHE A 1 185 ? -20.891 5.163 20.902 1.00 94.88 185 PHE A O 1
ATOM 1534 N N . LYS A 1 186 ? -19.947 7.122 21.482 1.00 92.31 186 LYS A N 1
ATOM 1535 C CA . LYS A 1 186 ? -19.078 6.554 22.512 1.00 92.31 186 LYS A CA 1
ATOM 1536 C C . LYS A 1 186 ? -19.906 5.923 23.632 1.00 92.31 186 LYS A C 1
ATOM 1538 O O . LYS A 1 186 ? -19.710 4.765 23.966 1.00 92.31 186 LYS A O 1
ATOM 1543 N N . GLU A 1 187 ? -20.892 6.637 24.148 1.00 94.44 187 GLU A N 1
ATOM 1544 C CA . GLU A 1 187 ? -21.732 6.196 25.260 1.00 94.44 187 GLU A CA 1
ATOM 1545 C C . GLU A 1 187 ? -22.781 5.181 24.798 1.00 94.44 187 GLU A C 1
ATOM 1547 O O . GLU A 1 187 ? -23.121 4.265 25.539 1.00 94.44 187 GLU A O 1
ATOM 1552 N N . LYS A 1 188 ? -23.298 5.331 23.571 1.00 95.56 188 LYS A N 1
ATOM 1553 C CA . LYS A 1 188 ? -24.338 4.439 23.033 1.00 95.56 188 LYS A CA 1
ATOM 1554 C C . LYS A 1 188 ? -23.802 3.086 22.571 1.00 95.56 188 LYS A C 1
ATOM 1556 O O . LYS A 1 188 ? -24.496 2.086 22.719 1.00 95.56 188 LYS A O 1
ATOM 1561 N N . TYR A 1 189 ? -22.616 3.067 21.964 1.00 95.06 189 TYR A N 1
ATOM 1562 C CA . TYR A 1 189 ? -22.109 1.905 21.227 1.00 95.06 189 TYR A CA 1
ATOM 1563 C C . TYR A 1 189 ? -20.646 1.569 21.530 1.00 95.06 189 TYR A C 1
ATOM 1565 O O . TYR A 1 189 ? -20.101 0.671 20.900 1.00 95.06 189 TYR A O 1
ATOM 1573 N N . ASN A 1 190 ? -19.983 2.287 22.441 1.00 94.12 190 ASN A N 1
ATOM 1574 C CA . ASN A 1 190 ? -18.545 2.159 22.693 1.00 94.12 190 ASN A CA 1
ATOM 1575 C C . ASN A 1 190 ? -17.696 2.293 21.412 1.00 94.12 190 ASN A C 1
ATOM 1577 O O . ASN A 1 190 ? -16.753 1.536 21.169 1.00 94.12 190 ASN A O 1
ATOM 1581 N N . ILE A 1 191 ? -18.075 3.251 20.558 1.00 94.06 191 ILE A N 1
ATOM 1582 C CA . ILE A 1 191 ? -17.321 3.647 19.365 1.00 94.06 191 ILE A CA 1
ATOM 1583 C C . ILE A 1 191 ? -16.318 4.732 19.756 1.00 94.06 191 ILE A C 1
ATOM 1585 O O . ILE A 1 191 ? -16.707 5.810 20.207 1.00 94.06 191 ILE A O 1
ATOM 1589 N N . LEU A 1 192 ? -15.027 4.465 19.558 1.00 91.75 192 LEU A N 1
ATOM 1590 C CA . LEU A 1 192 ? -13.948 5.350 20.002 1.00 91.75 192 LEU A CA 1
ATOM 1591 C C . LEU A 1 192 ? -13.289 6.050 18.811 1.00 91.75 192 LEU A C 1
ATOM 1593 O O . LEU A 1 192 ? -12.478 5.452 18.111 1.00 91.75 192 LEU A O 1
ATOM 1597 N N . VAL A 1 193 ? -13.591 7.326 18.575 1.00 90.00 193 VAL A N 1
ATOM 1598 C CA . VAL A 1 193 ? -12.952 8.115 17.505 1.00 90.00 193 VAL A CA 1
ATOM 1599 C C . VAL A 1 193 ? -12.363 9.390 18.085 1.00 90.00 193 VAL A C 1
ATOM 1601 O O . VAL A 1 193 ? -13.076 10.159 18.720 1.00 90.00 193 VAL A O 1
ATOM 1604 N N . GLY A 1 194 ? -11.071 9.614 17.856 1.00 87.06 194 GLY A N 1
ATOM 1605 C CA . GLY A 1 194 ? -10.346 10.753 18.418 1.00 87.06 194 GLY A CA 1
ATOM 1606 C C . GLY A 1 194 ? -8.841 10.646 18.202 1.00 87.06 194 GLY A C 1
ATOM 1607 O O . GLY A 1 194 ? -8.363 9.734 17.521 1.00 87.06 194 GLY A O 1
ATOM 1608 N N . ASP A 1 195 ? -8.082 11.574 18.774 1.00 84.69 195 ASP A N 1
ATOM 1609 C CA . ASP A 1 195 ? -6.622 11.487 18.790 1.00 84.69 195 ASP A CA 1
ATOM 1610 C C . ASP A 1 195 ? -6.079 10.643 19.962 1.00 84.69 195 ASP A C 1
ATOM 1612 O O . ASP A 1 195 ? -6.818 9.934 20.647 1.00 84.69 195 ASP A O 1
ATOM 1616 N N . GLY A 1 196 ? -4.756 10.648 20.158 1.00 79.56 196 GLY A N 1
ATOM 1617 C CA . GLY A 1 196 ? -4.114 9.892 21.240 1.00 79.56 196 GLY A CA 1
ATOM 1618 C C . GLY A 1 196 ? -4.412 10.400 22.652 1.00 79.56 196 GLY A C 1
ATOM 1619 O O . GLY A 1 196 ? -4.201 9.648 23.598 1.00 79.56 196 GLY A O 1
ATOM 1620 N N . GLY A 1 197 ? -4.888 11.639 22.801 1.00 82.94 197 GLY A N 1
ATOM 1621 C CA . GLY A 1 197 ? -5.356 12.178 24.076 1.00 82.94 197 GLY A CA 1
ATOM 1622 C C . GLY A 1 197 ? -6.800 11.782 24.379 1.00 82.94 197 GLY A C 1
ATOM 1623 O O . GLY A 1 197 ? -7.128 11.498 25.527 1.00 82.94 197 GLY A O 1
ATOM 1624 N N . GLU A 1 198 ? -7.655 11.717 23.357 1.00 86.88 198 GLU A N 1
ATOM 1625 C CA . GLU A 1 198 ? -9.073 11.355 23.508 1.00 86.88 198 GLU A CA 1
ATOM 1626 C C . GLU A 1 198 ? -9.314 9.841 23.615 1.00 86.88 198 GLU A C 1
ATOM 1628 O O . GLU A 1 198 ? -10.234 9.402 24.313 1.00 86.88 198 GLU A O 1
ATOM 1633 N N . VAL A 1 199 ? -8.499 9.041 22.920 1.00 89.50 199 VAL A N 1
ATOM 1634 C CA . VAL A 1 199 ? -8.575 7.574 22.908 1.00 89.50 199 VAL A CA 1
ATOM 1635 C C . VAL A 1 199 ? -7.288 7.001 23.517 1.00 89.50 199 VAL A C 1
ATOM 1637 O O . VAL A 1 199 ? -6.325 6.726 22.785 1.00 89.50 199 VAL A O 1
ATOM 1640 N N . PRO A 1 200 ? -7.239 6.844 24.855 1.00 88.62 200 PRO A N 1
ATOM 1641 C CA . PRO A 1 200 ? -6.061 6.340 25.548 1.00 88.62 200 PRO A CA 1
ATOM 1642 C C . PRO A 1 200 ? -5.856 4.842 25.295 1.00 88.62 200 PRO A C 1
ATOM 1644 O O . PRO A 1 200 ? -6.791 4.115 24.969 1.00 88.62 200 PRO A O 1
ATOM 1647 N N . GLY A 1 201 ? -4.620 4.381 25.487 1.00 88.56 201 GLY A N 1
ATOM 1648 C CA . GLY A 1 201 ? -4.234 2.978 25.324 1.00 88.56 201 GLY A CA 1
ATOM 1649 C C . GLY A 1 201 ? -3.293 2.739 24.144 1.00 88.56 201 GLY A C 1
ATOM 1650 O O . GLY A 1 201 ? -3.125 3.571 23.239 1.00 88.56 201 GLY A O 1
ATOM 1651 N N . SER A 1 202 ? -2.628 1.584 24.162 1.00 88.69 202 SER A N 1
ATOM 1652 C CA . SER A 1 202 ? -1.786 1.181 23.037 1.00 88.69 202 SER A CA 1
ATOM 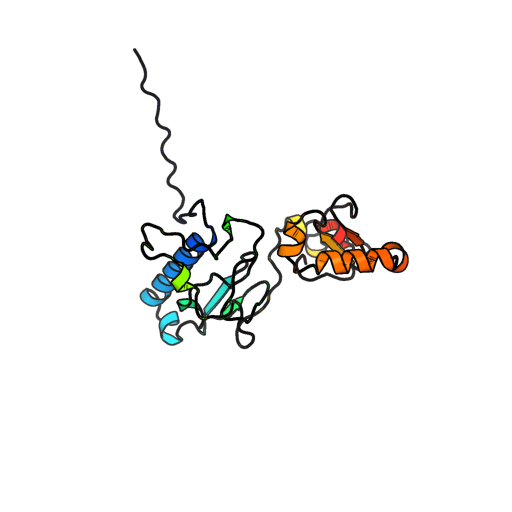1653 C C . SER A 1 202 ? -2.661 0.789 21.842 1.00 88.69 202 SER A C 1
ATOM 1655 O O . SER A 1 202 ? -3.806 0.368 21.998 1.00 88.69 202 SER A O 1
ATOM 1657 N N . TYR A 1 203 ? -2.126 0.922 20.624 1.00 86.56 203 TYR A N 1
ATOM 1658 C CA . TYR A 1 203 ? -2.863 0.502 19.426 1.00 86.56 203 TYR A CA 1
ATOM 1659 C C . TYR A 1 203 ? -3.261 -0.979 19.512 1.00 86.56 203 TYR A C 1
ATOM 1661 O O . TYR A 1 203 ? -4.394 -1.344 19.212 1.00 86.56 203 TYR A O 1
ATOM 1669 N N . SER A 1 204 ? -2.327 -1.809 19.979 1.00 89.25 204 SER A N 1
ATOM 1670 C CA . SER A 1 204 ? -2.515 -3.250 20.072 1.00 89.25 204 SER A CA 1
ATOM 1671 C C . SER A 1 204 ? -3.575 -3.645 21.102 1.00 89.25 204 SER A C 1
ATOM 1673 O O . SER A 1 204 ? -4.363 -4.554 20.858 1.00 89.25 204 SER A O 1
ATOM 1675 N N . GLU A 1 205 ? -3.644 -2.933 22.228 1.00 91.19 205 GLU A N 1
ATOM 1676 C CA . GLU A 1 205 ? -4.657 -3.163 23.259 1.00 91.19 205 GLU A CA 1
ATOM 1677 C C . GLU A 1 205 ? -6.064 -2.811 22.765 1.00 91.19 205 GLU A C 1
ATOM 1679 O O . GLU A 1 205 ? -6.995 -3.599 22.925 1.00 91.19 205 GLU A O 1
ATOM 1684 N N . LEU A 1 206 ? -6.216 -1.641 22.137 1.00 91.31 206 LEU A N 1
ATOM 1685 C CA . LEU A 1 206 ? -7.495 -1.213 21.570 1.00 91.31 206 LEU A CA 1
ATOM 1686 C C . LEU A 1 206 ? -7.960 -2.191 20.488 1.00 91.31 206 LEU A C 1
ATOM 1688 O O . LEU A 1 206 ? -9.132 -2.564 20.447 1.00 91.31 206 LEU A O 1
ATOM 1692 N N . LEU A 1 207 ? -7.030 -2.662 19.654 1.00 90.12 207 LEU A N 1
ATOM 1693 C CA . LEU A 1 207 ? -7.305 -3.662 18.632 1.00 90.12 207 LEU A CA 1
ATOM 1694 C C . LEU A 1 207 ? -7.754 -5.000 19.227 1.00 90.12 207 LEU A C 1
ATOM 1696 O O . LEU A 1 207 ? -8.726 -5.574 18.740 1.00 90.12 207 LEU A O 1
ATOM 1700 N N . SER A 1 208 ? -7.102 -5.499 20.282 1.00 91.62 208 SER A N 1
ATOM 1701 C CA . SER A 1 208 ? -7.458 -6.803 20.858 1.00 91.62 208 SER A CA 1
ATOM 1702 C C . SER A 1 208 ? -8.808 -6.816 21.582 1.00 91.62 208 SER A C 1
ATOM 1704 O O . SER A 1 208 ? -9.425 -7.877 21.688 1.00 91.62 208 SER A O 1
ATOM 1706 N N . ARG A 1 209 ? -9.299 -5.643 21.996 1.00 93.69 209 ARG A N 1
ATOM 1707 C CA . ARG A 1 209 ? -10.635 -5.422 22.577 1.00 93.69 209 ARG A CA 1
ATOM 1708 C C . ARG A 1 209 ? -11.707 -5.014 21.561 1.00 93.69 209 ARG A C 1
ATOM 1710 O O . ARG A 1 209 ? -12.870 -4.878 21.928 1.00 93.69 209 ARG A O 1
ATOM 1717 N N . SER A 1 210 ? -11.347 -4.804 20.296 1.00 93.31 210 SER A N 1
ATOM 1718 C CA . SER A 1 210 ? -12.300 -4.349 19.280 1.00 93.31 210 SER A CA 1
ATOM 1719 C C . SER A 1 210 ? -13.079 -5.498 18.642 1.00 93.31 210 SER A C 1
ATOM 1721 O O . SER A 1 210 ? -12.516 -6.535 18.288 1.00 93.31 210 SER A O 1
ATOM 1723 N N . LEU A 1 211 ? -14.385 -5.301 18.454 1.00 93.12 211 LEU A N 1
ATOM 1724 C CA . LEU A 1 211 ? -15.260 -6.195 17.695 1.00 93.12 211 LEU A CA 1
ATOM 1725 C C . LEU A 1 211 ? -15.023 -6.046 16.190 1.00 93.12 211 LEU A C 1
ATOM 1727 O O . LEU A 1 211 ? -14.935 -7.047 15.479 1.00 93.12 211 LEU A O 1
ATOM 1731 N N . PHE A 1 212 ? -14.885 -4.802 15.725 1.00 88.38 212 PHE A N 1
ATOM 1732 C CA . PHE A 1 212 ? -14.673 -4.449 14.328 1.00 88.38 212 PHE A CA 1
ATOM 1733 C C . PHE A 1 212 ? -13.435 -3.579 14.123 1.00 88.38 212 PHE A C 1
ATOM 1735 O O . PHE A 1 212 ? -12.930 -2.899 15.014 1.00 88.38 212 PHE A O 1
ATOM 1742 N N . CYS A 1 213 ? -12.987 -3.593 12.875 1.00 74.38 213 CYS A N 1
ATOM 1743 C CA . CYS A 1 213 ? -11.756 -2.999 12.400 1.00 74.38 213 CYS A CA 1
ATOM 1744 C C . CYS A 1 213 ? -12.053 -2.050 11.241 1.00 74.38 213 CYS A C 1
ATOM 1746 O O . CYS A 1 213 ? -12.524 -2.497 10.195 1.00 74.38 213 CYS A O 1
ATOM 1748 N N . LEU A 1 214 ? -11.764 -0.754 11.393 1.00 70.94 214 LEU A N 1
ATOM 1749 C CA . LEU A 1 214 ? -11.826 0.186 10.272 1.00 70.94 214 LEU A CA 1
ATOM 1750 C C . LEU A 1 214 ? -10.542 0.080 9.440 1.00 70.94 214 LEU A C 1
ATOM 1752 O O . LEU A 1 214 ? -9.427 0.261 9.936 1.00 70.94 214 LEU A O 1
ATOM 1756 N N . TRP A 1 215 ? -10.720 -0.267 8.165 1.00 51.28 215 TRP A N 1
ATOM 1757 C CA . TRP A 1 215 ? -9.652 -0.627 7.238 1.00 51.28 215 TRP A CA 1
ATOM 1758 C C . TRP A 1 215 ? -8.706 0.550 6.967 1.00 51.28 215 TRP A C 1
ATOM 1760 O O . TRP A 1 215 ? -9.043 1.479 6.243 1.00 51.28 215 TRP A O 1
ATOM 1770 N N . GLN A 1 216 ? -7.538 0.474 7.612 1.00 52.31 216 GLN A N 1
ATOM 1771 C CA . GLN A 1 216 ? -6.212 1.051 7.301 1.00 52.31 216 GLN A CA 1
ATOM 1772 C C . GLN A 1 216 ? -5.232 0.763 8.463 1.00 52.31 216 GLN A C 1
ATOM 1774 O O . GLN A 1 216 ? -4.020 1.002 8.363 1.00 52.31 216 GLN A O 1
ATOM 1779 N N . TYR A 1 217 ? -5.758 0.260 9.587 1.00 50.34 217 TYR A N 1
ATOM 1780 C CA . TYR A 1 217 ? -4.985 0.015 10.797 1.00 50.34 217 TYR A CA 1
ATOM 1781 C C . TYR A 1 217 ? -5.126 -1.399 11.375 1.00 50.34 217 TYR A C 1
ATOM 1783 O O . TYR A 1 217 ? -4.310 -1.773 12.214 1.00 50.34 217 TYR A O 1
ATOM 1791 N N . CYS A 1 218 ? -6.075 -2.202 10.900 1.00 41.88 218 CYS A N 1
ATOM 1792 C CA . CYS A 1 218 ? -6.031 -3.650 11.077 1.00 41.88 218 CYS A CA 1
ATOM 1793 C C . CYS A 1 218 ? -5.217 -4.268 9.930 1.00 41.88 218 CYS A C 1
ATOM 1795 O O . CYS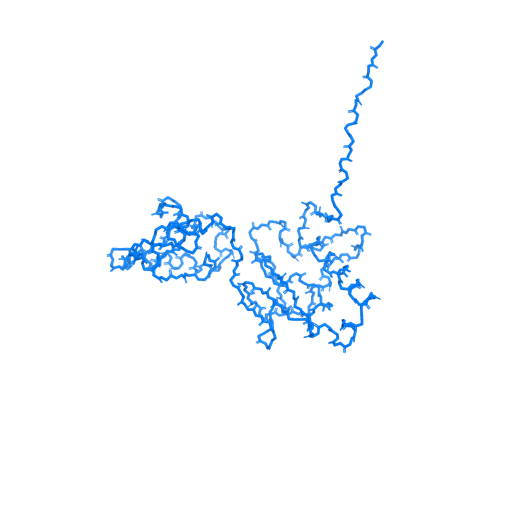 A 1 218 ? -4.416 -5.167 10.245 1.00 41.88 218 CYS A O 1
#

InterPro domains:
  IPR004263 Exostosin-like [PTHR11062] (30-214)
  IPR040911 Exostosin, GT47 domain [PF03016] (29-215)